Protein 5C4Q (pdb70)

Foldseek 3Di:
DPPVPDDPDQADLQLLLQLLVVVCVLQPPNPQADWDDCVVVPCLCVFDVDEAGSVVLNVCSVVVVDPGSQVSVVRLLSNLVSQCRPDDPPDPSNVSSVVCVVCSVVSSVVSVHDHDPD/DVVVDDPAQADLQLLLQLLVVVCVLQVVNPQADWDDCVVVPCLCVFAPDEAGSVNLNVCSVVVVDPGSVVSVVRLVSNLVSQCRVDDPPDPSNVSSVVCVVCSCVSSVVSVHDD

InterPro domains:
  IPR001487 Bromodomain [PF00439] (16-98)
  IPR001487 Bromodomain [PR00503] (41-57)
  IPR001487 Bromodomain [PR00503] (57-75)
  IPR001487 Bromodomain [PR00503] (75-94)
  IPR001487 Bromodomain [PS50014] (24-94)
  IPR001487 Bromodomain [SM00297] (5-113)
  IPR036427 Bromodomain-like superfamily [G3DSA:1.20.920.10] (1-125)
  IPR036427 Bromodomain-like superfamily [SSF47370] (8-110)
  IPR051831 Bromodomain-containing [PTHR22881] (20-222)

Secondary structure (DSSP, 8-state):
--GGGS-S-S--HHHHHHHHHHHHHH-TT--SSSPPPTTTSTTHHHH-SS---HHHHHHHHHTT--SSHHHHHHHHHHHHHHHHHHSPTTSHHHHHHHHHHHHHHHHHHHTT------/-GGGS-S-S--HHHHHHHHHHHHHH-TT--SSSPPPTTTSTTHHHH-SS---HHHHHHHHHTT--SSHHHHHHHHHHHHHHHHHHSPTTSHHHHHHHHHHHHHHHHHHHTT---

Solvent-accessible surface area: 12614 Å² total; per-residue (Å²): 108,56,3,59,163,33,80,164,90,38,46,63,71,142,60,0,47,40,0,0,51,72,0,56,81,14,6,108,57,58,37,9,22,138,78,36,52,56,130,137,48,107,36,20,93,133,73,8,117,73,60,31,7,0,28,29,0,82,69,1,0,104,48,39,25,7,80,17,8,28,35,0,25,86,13,0,61,48,3,1,56,17,6,55,103,59,25,73,113,58,32,99,106,29,73,13,0,55,59,0,56,86,110,20,96,70,20,2,125,125,10,56,9,99,36,90,112,169,138,9,47,112,34,85,153,74,35,43,64,66,104,69,0,44,36,0,0,148,74,0,47,79,13,6,109,65,53,37,11,26,140,79,36,51,51,131,141,49,107,36,18,92,135,74,7,143,74,56,30,6,0,28,36,0,78,56,2,0,108,55,37,26,5,81,14,11,56,21,0,29,67,5,0,68,51,3,4,57,15,5,54,98,53,21,138,107,65,33,106,101,17,74,15,0,95,65,1,59,107,103,21,98,78,19,2,135,131,10,51,8,101,62

Structure (mmCIF, N/CA/C/O backbone):
data_5C4Q
#
_entry.id   5C4Q
#
_cell.length_a   88.916
_cell.length_b   34.385
_cell.length_c   86.463
_cell.angle_alpha   90.000
_cell.angle_beta   117.580
_cell.angle_gamma   90.000
#
_symmetry.space_group_name_H-M   'C 1 2 1'
#
loop_
_entity.id
_entity.type
_entity.pdbx_description
1 polymer Bromodomain
2 non-polymer Bromosporine
3 non-polymer 'UNKNOWN ATOM OR ION'
4 water water
#
loop_
_atom_site.group_PDB
_atom_site.id
_atom_site.type_symbol
_atom_site.label_atom_id
_atom_site.label_alt_id
_atom_site.label_comp_id
_atom_site.label_asym_id
_atom_site.label_entity_id
_atom_site.label_seq_id
_atom_site.pdbx_PDB_ins_code
_atom_site.Cartn_x
_atom_site.Cartn_y
_atom_site.Cartn_z
_atom_site.occupancy
_atom_site.B_iso_or_equiv
_atom_site.auth_seq_id
_atom_site.auth_comp_id
_atom_site.auth_asym_id
_atom_site.auth_atom_id
_atom_site.pdbx_PDB_model_num
ATOM 1 N N . MET A 1 1 ? -27.879 18.656 18.010 1.00 35.58 1 MET A N 1
ATOM 2 C CA . MET A 1 1 ? -26.494 18.973 18.374 1.00 33.69 1 MET A CA 1
ATOM 3 C C . MET A 1 1 ? -26.000 20.232 17.673 1.00 33.28 1 MET A C 1
ATOM 4 O O . MET A 1 1 ? -25.264 21.022 18.268 1.00 41.32 1 MET A O 1
ATOM 9 N N . ASP A 1 2 ? -26.411 20.409 16.415 1.00 37.84 2 ASP A N 1
ATOM 10 C CA . ASP A 1 2 ? -25.953 21.511 15.560 1.00 24.69 2 ASP A CA 1
ATOM 11 C C . ASP A 1 2 ? -24.430 21.652 15.571 1.00 32.54 2 ASP A C 1
ATOM 12 O O . ASP A 1 2 ? -23.881 22.731 15.837 1.00 26.42 2 ASP A O 1
ATOM 14 N N . VAL A 1 3 ? -23.749 20.549 15.281 1.00 29.30 3 VAL A N 1
ATOM 15 C CA . VAL A 1 3 ? -22.294 20.512 15.313 1.00 21.06 3 VAL A CA 1
ATOM 16 C C . VAL A 1 3 ? -21.705 21.461 14.262 1.00 20.36 3 VAL A C 1
ATOM 17 O O . VAL A 1 3 ? -20.608 21.988 14.423 1.00 24.02 3 VAL A O 1
ATOM 21 N N . SER A 1 4 ? -22.449 21.686 13.188 1.00 17.66 4 SER A N 1
ATOM 22 C CA . SER A 1 4 ? -22.005 22.590 12.132 1.00 19.17 4 SER A CA 1
ATOM 23 C C . SER A 1 4 ? -21.857 24.010 12.647 1.00 21.51 4 SER A C 1
ATOM 24 O O . SER A 1 4 ? -21.097 24.785 12.095 1.00 21.43 4 SER A O 1
ATOM 27 N N . LYS A 1 5 ? -22.598 24.343 13.698 1.00 20.75 5 LYS A N 1
ATOM 28 C CA . LYS A 1 5 ? -22.592 25.694 14.235 1.00 26.76 5 LYS A CA 1
ATOM 29 C C . LYS A 1 5 ? -21.411 25.965 15.176 1.00 24.64 5 LYS A C 1
ATOM 30 O O . LYS A 1 5 ? -21.266 27.076 15.680 1.00 26.39 5 LYS A O 1
ATOM 35 N N . ARG A 1 6 ? -20.565 24.960 15.390 1.00 22.03 6 ARG A N 1
ATOM 36 C CA . ARG A 1 6 ? -19.358 25.116 16.221 1.00 22.96 6 ARG A CA 1
ATOM 37 C C . ARG A 1 6 ? -18.256 25.765 15.409 1.00 21.29 6 ARG A C 1
ATOM 38 O O . ARG A 1 6 ? -18.279 25.699 14.181 1.00 25.91 6 ARG A O 1
ATOM 46 N N . PRO A 1 7 ? -17.278 26.397 16.083 1.00 23.71 7 PRO A N 1
ATOM 47 C CA . PRO A 1 7 ? -16.117 26.878 15.325 1.00 22.06 7 PRO A CA 1
ATOM 48 C C . PRO A 1 7 ? -15.227 25.724 14.852 1.00 26.07 7 PRO A C 1
ATOM 49 O O . PRO A 1 7 ? -15.337 24.610 15.363 1.00 18.67 7 PRO A O 1
ATOM 53 N N . ARG A 1 8 ? -14.340 25.998 13.903 1.00 24.12 8 ARG A N 1
ATOM 54 C CA . ARG A 1 8 ? -13.450 24.972 13.391 1.00 23.62 8 ARG A CA 1
ATOM 55 C C . ARG A 1 8 ? -12.527 24.433 14.476 1.00 26.45 8 ARG A C 1
ATOM 56 O O . ARG A 1 8 ? -12.126 23.272 14.426 1.00 33.14 8 ARG A O 1
ATOM 64 N N . GLU A 1 9 ? -12.193 25.271 15.455 1.00 24.35 9 GLU A N 1
ATOM 65 C CA . GLU A 1 9 ? -11.370 24.808 16.586 1.00 22.43 9 GLU A CA 1
ATOM 66 C C . GLU A 1 9 ? -11.972 25.235 17.924 1.00 25.49 9 GLU A C 1
ATOM 67 O O . GLU A 1 9 ? -12.011 26.423 18.254 1.00 27.14 9 GLU A O 1
ATOM 71 N N . GLU A 1 10 ? -12.447 24.262 18.690 1.00 18.25 10 GLU A N 1
ATOM 72 C CA . GLU A 1 10 ? -13.003 24.525 20.009 1.00 20.45 10 GLU A CA 1
ATOM 73 C C . GLU A 1 10 ? -11.971 24.343 21.122 1.00 22.79 10 GLU A C 1
ATOM 74 O O . GLU A 1 10 ? -12.217 24.708 22.275 1.00 22.34 10 GLU A O 1
ATOM 80 N N . PHE A 1 11 ? -10.837 23.747 20.772 1.00 19.41 11 PHE A N 1
ATOM 81 C CA . PHE A 1 11 ? -9.803 23.449 21.743 1.00 18.02 11 PHE A CA 1
ATOM 82 C C . PHE A 1 11 ? -8.457 23.923 21.246 1.00 22.47 11 PHE A C 1
ATOM 83 O O . PHE A 1 11 ? -7.960 23.438 20.233 1.00 20.89 11 PHE A O 1
ATOM 91 N N . HIS A 1 12 ? -7.858 24.870 21.964 1.00 19.80 12 HIS A N 1
ATOM 92 C CA . HIS A 1 12 ? -6.573 25.412 21.562 1.00 19.62 12 HIS A CA 1
ATOM 93 C C . HIS A 1 12 ? -5.514 24.972 22.534 1.00 21.62 12 HIS A C 1
ATOM 94 O O . HIS A 1 12 ? -5.340 25.593 23.569 1.00 14.47 12 HIS A O 1
ATOM 101 N N . LYS A 1 13 ? -4.819 23.894 22.185 1.00 21.31 13 LYS A N 1
ATOM 102 C CA . LYS A 1 13 ? -3.872 23.238 23.085 1.00 19.95 13 LYS A CA 1
ATOM 103 C C . LYS A 1 13 ? -2.809 24.194 23.624 1.00 23.10 13 LYS A C 1
ATOM 104 O O . LYS A 1 13 ? -2.590 24.273 24.827 1.00 18.47 13 LYS A O 1
ATOM 109 N N . GLU A 1 14 ? -2.153 24.921 22.729 1.00 21.15 14 GLU A N 1
ATOM 110 C CA . GLU A 1 14 ? -1.035 25.775 23.121 1.00 24.18 14 GLU A CA 1
ATOM 111 C C . GLU A 1 14 ? -1.475 26.883 24.062 1.00 17.83 14 GLU A C 1
ATOM 112 O O . GLU A 1 14 ? -0.811 27.155 25.058 1.00 25.14 14 GLU A O 1
ATOM 118 N N . GLN A 1 15 ? -2.593 27.523 23.749 1.00 19.81 15 GLN A N 1
ATOM 119 C CA . GLN A 1 15 ? -3.104 28.584 24.612 1.00 22.27 15 GLN A CA 1
ATOM 120 C C . GLN A 1 15 ? -3.528 28.055 25.981 1.00 18.07 15 GLN A C 1
ATOM 121 O O . GLN A 1 15 ? -3.284 28.715 26.995 1.00 19.05 15 GLN A O 1
ATOM 127 N N . CYS A 1 16 ? -4.160 26.876 26.012 1.00 14.91 16 CYS A N 1
ATOM 128 C CA . CYS A 1 16 ? -4.556 26.263 27.285 1.00 12.06 16 CYS A CA 1
ATOM 129 C C . CYS A 1 16 ? -3.337 25.941 28.144 1.00 19.12 16 CYS A C 1
ATOM 130 O O . CYS A 1 16 ? -3.366 26.120 29.364 1.00 19.33 16 CYS A O 1
ATOM 133 N N . LEU A 1 17 ? -2.257 25.482 27.515 1.00 17.09 17 LEU A N 1
ATOM 134 C CA . LEU A 1 17 ? -1.045 25.184 28.273 1.00 19.71 17 LEU A CA 1
ATOM 135 C C . LEU A 1 17 ? -0.428 26.487 28.766 1.00 19.03 17 LEU A C 1
ATOM 136 O O . LEU A 1 17 ? 0.071 26.552 29.892 1.00 21.10 17 LEU A O 1
ATOM 141 N N . SER A 1 18 ? -0.454 27.522 27.930 1.00 16.99 18 SER A N 1
ATOM 142 C CA . SER A 1 18 ? 0.072 28.839 28.336 1.00 17.14 18 SER A CA 1
ATOM 143 C C . SER A 1 18 ? -0.704 29.404 29.540 1.00 21.09 18 SER A C 1
ATOM 144 O O . SER A 1 18 ? -0.112 29.898 30.508 1.00 18.98 18 SER A O 1
ATOM 147 N N . PHE A 1 19 ? -2.029 29.320 29.459 1.00 20.45 19 PHE A N 1
ATOM 148 C CA . PHE A 1 19 ? -2.947 29.636 30.553 1.00 16.08 19 PHE A CA 1
ATOM 149 C C . PHE A 1 19 ? 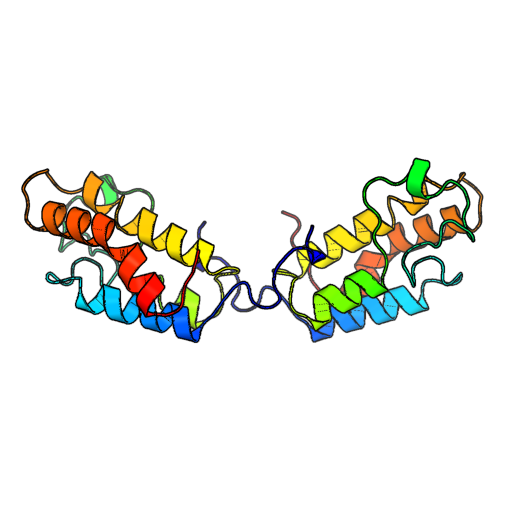-2.571 28.926 31.863 1.00 23.47 19 PHE A C 1
ATOM 150 O O . PHE A 1 19 ? -2.503 29.555 32.932 1.00 18.29 19 PHE A O 1
ATOM 158 N N . VAL A 1 20 ? -2.296 27.626 31.776 1.00 21.03 20 VAL A N 1
ATOM 159 C CA . VAL A 1 20 ? -1.934 26.839 32.960 1.00 18.82 20 VAL A CA 1
ATOM 160 C C . VAL A 1 20 ? -0.557 27.246 33.493 1.00 18.17 20 VAL A C 1
ATOM 161 O O . VAL A 1 20 ? -0.350 27.316 34.701 1.00 16.38 20 VAL A O 1
ATOM 165 N N . LYS A 1 21 ? 0.385 27.512 32.595 1.00 15.54 21 LYS A N 1
ATOM 166 C CA . LYS A 1 21 ? 1.696 27.997 33.015 1.00 19.32 21 LYS A CA 1
ATOM 167 C C . LYS A 1 21 ? 1.590 29.321 33.803 1.00 22.18 21 LYS A C 1
ATOM 168 O O . LYS A 1 21 ? 2.367 29.572 34.721 1.00 17.86 21 LYS A O 1
ATOM 170 N N . LYS A 1 22 ? 0.635 30.174 33.441 1.00 17.61 22 LYS A N 1
ATOM 171 C CA . LYS A 1 22 ? 0.452 31.429 34.172 1.00 18.71 22 LYS A CA 1
ATOM 172 C C . LYS A 1 22 ? -0.166 3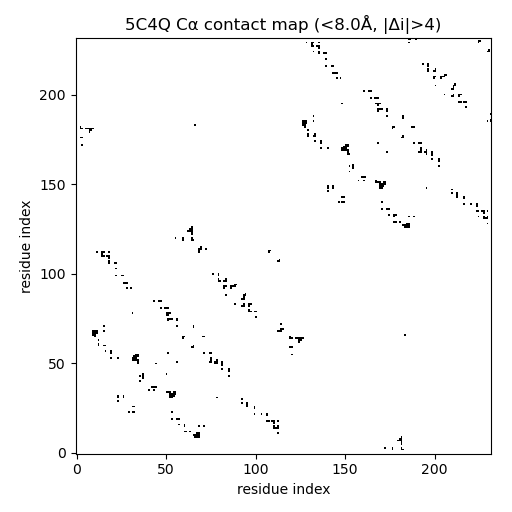1.163 35.541 1.00 18.17 22 LYS A C 1
ATOM 173 O O . LYS A 1 22 ? 0.255 31.739 36.541 1.00 17.95 22 LYS A O 1
ATOM 179 N N . LEU A 1 23 ? -1.154 30.272 35.581 1.00 14.50 23 LEU A N 1
ATOM 180 C CA . LEU A 1 23 ? -1.752 29.855 36.847 1.00 18.33 23 LEU A CA 1
ATOM 181 C C . LEU A 1 23 ? -0.703 29.234 37.753 1.00 15.94 23 LEU A C 1
ATOM 182 O O . LEU A 1 23 ? -0.668 29.503 38.945 1.00 19.44 23 LEU A O 1
ATOM 187 N N . TRP A 1 24 ? 0.148 28.402 37.164 1.00 18.78 24 TRP A N 1
ATOM 188 C CA . TRP A 1 24 ? 1.210 27.706 37.897 1.00 19.13 24 TRP A CA 1
ATOM 189 C C . TRP A 1 24 ? 2.113 28.706 38.629 1.00 16.03 24 TRP A C 1
ATOM 190 O O . TRP A 1 24 ? 2.451 28.526 39.797 1.00 19.48 24 TRP A O 1
ATOM 201 N N . ALA A 1 25 ? 2.482 29.773 37.926 1.00 20.89 25 ALA A N 1
ATOM 202 C CA . ALA A 1 25 ? 3.366 30.810 38.447 1.00 19.53 25 ALA A CA 1
ATOM 203 C C . ALA A 1 25 ? 2.670 31.734 39.457 1.00 21.01 25 ALA A C 1
ATOM 204 O O . ALA A 1 25 ? 3.274 32.174 40.435 1.00 19.94 25 ALA A O 1
ATOM 206 N N . ALA A 1 26 ? 1.400 32.020 39.204 1.00 16.49 26 ALA A N 1
ATOM 207 C CA . ALA A 1 26 ? 0.570 32.838 40.084 1.00 20.53 26 ALA A CA 1
ATOM 208 C C . ALA A 1 26 ? 0.285 32.142 41.400 1.00 19.01 26 ALA A C 1
ATOM 209 O O . ALA A 1 26 ? -0.094 32.771 42.395 1.00 17.82 26 ALA A O 1
ATOM 211 N N . ASP A 1 27 ? 0.444 30.826 41.393 1.00 15.78 27 ASP A N 1
ATOM 212 C CA . ASP A 1 27 ? 0.247 30.016 42.582 1.00 19.68 27 ASP A CA 1
ATOM 213 C C . ASP A 1 27 ? 1.443 30.202 43.500 1.00 19.68 27 ASP A C 1
ATOM 214 O O . ASP A 1 27 ? 2.396 29.426 43.447 1.00 17.93 27 ASP A O 1
ATOM 219 N N . THR A 1 28 ? 1.388 31.232 44.345 1.00 18.08 28 THR A N 1
ATOM 220 C CA . THR A 1 28 ? 2.539 31.612 45.170 1.00 16.15 28 THR A CA 1
ATOM 221 C C . THR A 1 28 ? 2.896 30.605 46.259 1.00 20.03 28 THR A C 1
ATOM 222 O O . THR A 1 28 ? 3.987 30.657 46.813 1.00 20.84 28 THR A O 1
ATOM 226 N N . LEU A 1 29 ? 1.978 29.700 46.575 1.00 17.16 29 LEU A N 1
ATOM 227 C CA . LEU A 1 29 ? 2.224 28.718 47.620 1.00 18.19 29 LEU A CA 1
ATOM 228 C C . LEU A 1 29 ? 2.514 27.333 47.057 1.00 27.27 29 LEU A C 1
ATOM 229 O O . LEU A 1 29 ? 2.742 26.397 47.825 1.00 19.23 29 LEU A O 1
ATOM 234 N N . ALA A 1 30 ? 2.478 27.206 45.729 1.00 17.40 30 ALA A N 1
ATOM 235 C CA . ALA A 1 30 ? 2.566 25.906 45.056 1.00 19.18 30 ALA A CA 1
ATOM 236 C C . ALA A 1 30 ? 1.480 24.962 45.555 1.00 22.00 30 ALA A C 1
ATOM 237 O O . ALA A 1 30 ? 1.678 23.740 45.611 1.00 25.00 30 ALA A O 1
ATOM 239 N N . MET A 1 31 ? 0.328 25.510 45.924 1.00 15.98 31 MET A N 1
ATOM 240 C CA . MET A 1 31 ? -0.674 24.664 46.549 1.00 15.98 31 MET A CA 1
ATOM 241 C C . MET A 1 31 ? -1.472 23.877 45.513 1.00 20.37 31 MET A C 1
ATOM 242 O O . MET A 1 31 ? -2.003 22.813 45.810 1.00 23.26 31 MET A O 1
ATOM 247 N N . PHE A 1 32 ? -1.543 24.398 44.295 1.00 23.32 32 PHE A N 1
ATOM 248 C CA . PHE A 1 32 ? -2.394 23.813 43.269 1.00 21.10 32 PHE A CA 1
ATOM 249 C C . PHE A 1 32 ? -1.618 22.942 42.279 1.00 16.38 32 PHE A C 1
ATOM 250 O O . PHE A 1 32 ? -2.192 22.423 41.325 1.00 23.46 32 PHE A O 1
ATOM 258 N N . HIS A 1 33 ? -0.320 22.789 42.503 1.00 15.86 33 HIS A N 1
ATOM 259 C CA . HIS A 1 33 ? 0.552 22.161 41.516 1.00 18.16 33 HIS A CA 1
ATOM 260 C C . HIS A 1 33 ? 0.326 20.645 41.308 1.00 19.36 33 HIS A C 1
ATOM 261 O O . HIS A 1 33 ? 0.415 20.169 40.178 1.00 20.98 33 HIS A O 1
ATOM 268 N N . TYR A 1 34 ? 0.044 19.902 42.378 1.00 17.38 34 TYR A N 1
ATOM 269 C CA . TYR A 1 34 ? -0.109 18.436 42.311 1.00 17.76 34 TYR A CA 1
ATOM 270 C C . TYR A 1 34 ? -1.342 17.986 43.073 1.00 15.59 34 TYR A C 1
ATOM 271 O O . TYR A 1 34 ? -1.817 18.715 43.935 1.00 20.68 34 TYR A O 1
ATOM 280 N N . PRO A 1 35 ? -1.858 16.776 42.772 1.00 22.50 35 PRO A N 1
ATOM 281 C CA . PRO A 1 35 ? -2.913 16.223 43.634 1.00 24.23 35 PRO A CA 1
ATOM 282 C C . PRO A 1 35 ? -2.459 16.245 45.090 1.00 23.04 35 PRO A C 1
ATOM 283 O O . PRO A 1 35 ? -1.282 16.057 45.372 1.00 19.44 35 PRO A O 1
ATOM 287 N N . VAL A 1 36 ? -3.379 16.531 45.997 1.00 28.18 36 VAL A N 1
ATOM 288 C CA . VAL A 1 36 ? -3.037 16.640 47.404 1.00 26.94 36 VAL A CA 1
ATOM 289 C C . VAL A 1 36 ? -2.633 15.286 47.975 1.00 19.60 36 VAL A C 1
ATOM 290 O O . VAL A 1 36 ? -3.311 14.295 47.739 1.00 20.94 36 VAL A O 1
ATOM 294 N N . SER A 1 37 ? -1.512 15.247 48.699 1.00 24.27 37 SER A N 1
ATOM 295 C CA . SER A 1 37 ? -1.161 14.059 49.473 1.00 30.88 37 SER A CA 1
ATOM 296 C C . SER A 1 37 ? -1.805 14.140 50.850 1.00 28.02 37 SER A C 1
ATOM 297 O O . SER A 1 37 ? -1.553 15.078 51.622 1.00 24.70 37 SER A O 1
ATOM 300 N N . ALA A 1 38 ? -2.627 13.142 51.151 1.00 29.01 38 ALA A N 1
ATOM 301 C CA . ALA A 1 38 ? -3.331 13.042 52.429 1.00 30.44 38 ALA A CA 1
ATOM 302 C C . ALA A 1 38 ? -2.397 13.196 53.617 1.00 31.97 38 ALA A C 1
ATOM 303 O O . ALA A 1 38 ? -2.763 13.786 54.632 1.00 33.16 38 ALA A O 1
ATOM 305 N N . THR A 1 39 ? -1.182 12.675 53.487 1.00 26.01 39 THR A N 1
ATOM 306 C CA . THR A 1 39 ? -0.220 12.752 54.576 1.00 25.94 39 THR A CA 1
ATOM 307 C C . THR A 1 39 ? 0.294 14.175 54.808 1.00 33.88 39 THR A C 1
ATOM 308 O O . THR A 1 39 ? 0.810 14.484 55.886 1.00 35.50 39 THR A O 1
ATOM 312 N N . GLU A 1 40 ? 0.164 15.042 53.807 1.00 29.45 40 GLU A N 1
ATOM 313 C CA . GLU A 1 40 ? 0.625 16.431 53.940 1.00 30.16 40 GLU A CA 1
ATOM 314 C C . GLU A 1 40 ? -0.537 17.358 54.294 1.00 29.99 40 GLU A C 1
ATOM 315 O O . GLU A 1 40 ? -0.345 18.417 54.892 1.00 32.11 40 GLU A O 1
ATOM 321 N N . VAL A 1 41 ? -1.743 16.956 53.905 1.00 25.87 41 VAL A N 1
ATOM 322 C CA . VAL A 1 41 ? -2.947 17.700 54.237 1.00 32.54 41 VAL A CA 1
ATOM 323 C C . VAL A 1 41 ? -3.954 16.708 54.798 1.00 37.98 41 VAL A C 1
ATOM 324 O O . VAL A 1 41 ? -4.820 16.202 54.079 1.00 27.11 41 VAL A O 1
ATOM 328 N N . PRO A 1 42 ? -3.820 16.394 56.091 1.00 38.47 42 PRO A N 1
ATOM 329 C CA . PRO A 1 42 ? -4.684 15.371 56.679 1.00 34.42 42 PRO A CA 1
ATOM 330 C C . PRO A 1 42 ? -6.159 15.748 56.607 1.00 32.59 42 PRO A C 1
ATOM 331 O O . PRO A 1 42 ? -6.546 16.902 56.829 1.00 34.60 42 PRO A O 1
ATOM 335 N N . GLY A 1 43 ? -6.969 14.758 56.261 1.00 28.87 43 GLY A N 1
ATOM 336 C CA . GLY A 1 43 ? -8.402 14.933 56.171 1.00 40.14 43 GLY A CA 1
ATOM 337 C C . GLY A 1 43 ? -8.868 15.516 54.851 1.00 35.55 43 GLY A C 1
ATOM 338 O O . GLY A 1 43 ? -10.069 15.627 54.626 1.00 30.89 43 GLY A O 1
ATOM 339 N N . TYR A 1 44 ? -7.929 15.872 53.975 1.00 29.71 44 TYR A N 1
ATOM 340 C CA . TYR A 1 44 ? -8.275 16.598 52.755 1.00 28.94 44 TYR A CA 1
ATOM 341 C C . TYR A 1 44 ? -9.400 15.910 51.974 1.00 31.57 44 TYR A C 1
ATOM 342 O O . TYR A 1 44 ? -10.394 16.547 51.611 1.00 30.71 44 TYR A O 1
ATOM 351 N N . TYR A 1 45 ? -9.265 14.608 51.741 1.00 31.46 45 TYR A N 1
ATOM 352 C CA . TYR A 1 45 ? -10.252 13.900 50.927 1.00 38.12 45 TYR A CA 1
ATOM 353 C C . TYR A 1 45 ? -11.494 13.500 51.732 1.00 35.46 45 TYR A C 1
ATOM 354 O O . TYR A 1 45 ? -12.419 12.903 51.184 1.00 36.56 45 TYR A O 1
ATOM 363 N N . ASP A 1 46 ? -11.508 13.838 53.022 1.00 36.90 46 ASP A N 1
ATOM 364 C CA . ASP A 1 46 ? -12.719 13.736 53.839 1.00 42.69 46 ASP A CA 1
ATOM 365 C C . ASP A 1 46 ? -13.668 14.899 53.559 1.00 40.54 46 ASP A C 1
ATOM 366 O O . ASP A 1 46 ? -14.855 14.830 53.876 1.00 42.10 46 ASP A O 1
ATOM 371 N N . VAL A 1 47 ? -13.130 15.982 53.002 1.00 34.22 47 VAL A N 1
ATOM 372 C CA . VAL A 1 47 ? -13.948 17.111 52.571 1.00 36.36 47 VAL A CA 1
ATOM 373 C C . VAL A 1 47 ? -14.170 17.080 51.062 1.00 29.18 47 VAL A C 1
ATOM 374 O O . VAL A 1 47 ? -15.303 17.066 50.591 1.00 26.31 47 VAL A O 1
ATOM 378 N N . VAL A 1 48 ? -13.074 17.046 50.314 1.00 34.54 48 VAL A N 1
ATOM 379 C CA . VAL A 1 48 ? -13.113 17.179 48.856 1.00 36.10 48 VAL A CA 1
ATOM 380 C C . VAL A 1 48 ? -13.499 15.885 48.132 1.00 29.99 48 VAL A C 1
ATOM 381 O O . VAL A 1 48 ? -12.764 14.893 48.194 1.00 30.56 48 VAL A O 1
ATOM 385 N N . ASP A 1 49 ? -14.654 15.909 47.455 1.00 36.38 49 ASP A N 1
ATOM 386 C CA . ASP A 1 49 ? -15.205 14.753 46.725 1.00 34.21 49 ASP A CA 1
ATOM 387 C C . ASP A 1 49 ? -14.625 14.612 45.314 1.00 44.73 49 ASP A C 1
ATOM 388 O O . ASP A 1 49 ? -14.506 13.510 44.777 1.00 34.18 49 ASP A O 1
ATOM 391 N N . THR A 1 50 ? -14.291 15.752 44.720 1.00 30.73 50 THR A N 1
ATOM 392 C CA . THR A 1 50 ? -13.875 15.850 43.331 1.00 27.14 50 THR A CA 1
ATOM 393 C C . THR A 1 50 ? -12.576 16.649 43.217 1.00 29.76 50 THR A C 1
ATOM 394 O O . THR A 1 50 ? -12.597 17.827 42.887 1.00 26.28 50 THR A O 1
ATOM 398 N N . PRO A 1 51 ? -11.437 16.017 43.508 1.00 29.25 51 PRO A N 1
ATOM 399 C CA . PRO A 1 51 ? -10.199 16.810 43.514 1.00 29.37 51 PRO A CA 1
ATOM 400 C C . PRO A 1 51 ? -9.771 17.220 42.100 1.00 35.74 51 PRO A C 1
ATOM 401 O O . PRO A 1 51 ? -10.138 16.589 41.113 1.00 23.03 51 PRO A O 1
ATOM 405 N N . MET A 1 52 ? -9.033 18.319 42.012 1.00 29.03 52 MET A N 1
ATOM 406 C CA . MET A 1 52 ? -8.524 18.799 40.739 1.00 21.19 52 MET A CA 1
ATOM 407 C C . MET A 1 52 ? -7.271 19.599 41.046 1.00 19.65 52 MET A C 1
ATOM 408 O O . MET A 1 52 ? -7.193 20.260 42.077 1.00 19.54 52 MET A O 1
ATOM 413 N N . ASP A 1 53 ? -6.280 19.510 40.170 1.00 16.17 53 ASP A N 1
ATOM 414 C CA . ASP A 1 53 ? -5.035 20.244 40.357 1.00 22.75 53 ASP A CA 1
ATOM 415 C C . ASP A 1 53 ? -4.459 20.600 38.995 1.00 21.63 53 ASP A C 1
ATOM 416 O O . ASP A 1 53 ? -4.918 20.091 37.974 1.00 15.42 53 ASP A O 1
ATOM 421 N N . LEU A 1 54 ? -3.430 21.440 38.976 1.00 15.68 54 LEU A N 1
ATOM 422 C CA . LEU A 1 54 ? -2.926 21.959 37.712 1.00 17.03 54 LEU A CA 1
ATOM 423 C C . LEU A 1 54 ? -2.196 20.896 36.897 1.00 18.14 54 LEU A C 1
ATOM 424 O O . LEU A 1 54 ? -2.206 20.941 35.665 1.00 13.31 54 LEU A O 1
ATOM 429 N N . SER A 1 55 ? -1.544 19.949 37.569 1.00 16.61 55 SER A N 1
ATOM 430 C CA . SER A 1 55 ? -0.842 18.910 36.825 1.00 14.09 55 SER A CA 1
ATOM 431 C C . SER A 1 55 ? -1.848 17.987 36.133 1.00 18.24 55 SER A C 1
ATOM 432 O O . SER A 1 55 ? -1.627 17.556 34.997 1.00 19.11 55 SER A O 1
ATOM 435 N N . THR A 1 56 ? -2.957 17.698 36.805 1.00 15.62 56 THR A N 1
ATOM 436 C CA . THR A 1 56 ? -3.989 16.880 36.198 1.00 19.84 56 THR A CA 1
ATOM 437 C C . THR A 1 56 ? -4.552 17.623 34.997 1.00 18.16 56 THR A C 1
ATOM 438 O O . THR A 1 56 ? -4.781 17.039 33.945 1.00 19.01 56 THR A O 1
ATOM 442 N N . ILE A 1 57 ? -4.745 18.925 35.144 1.00 15.14 57 ILE A N 1
ATOM 443 C CA . ILE A 1 57 ? -5.302 19.717 34.045 1.00 16.97 57 ILE A CA 1
ATOM 444 C C . ILE A 1 57 ? -4.305 19.713 32.884 1.00 21.61 57 ILE A C 1
ATOM 445 O O . ILE A 1 57 ? -4.663 19.497 31.734 1.00 16.51 57 ILE A O 1
ATOM 450 N N . ARG A 1 58 ? -3.038 19.915 33.216 1.00 18.58 58 ARG A N 1
ATOM 451 C CA . ARG A 1 58 ? -1.968 19.931 32.228 1.00 19.41 58 ARG A CA 1
ATOM 452 C C . ARG A 1 58 ? -1.895 18.592 31.475 1.00 23.63 58 ARG A C 1
ATOM 453 O O . ARG A 1 58 ? -1.776 18.560 30.250 1.00 20.77 58 ARG A O 1
ATOM 461 N N . LYS A 1 59 ? -2.022 17.499 32.214 1.00 19.95 59 LYS A N 1
ATOM 462 C CA . LYS A 1 59 ? -2.043 16.153 31.634 1.00 18.77 59 LYS A CA 1
ATOM 463 C C . LYS A 1 59 ? -3.244 15.940 30.709 1.00 19.38 59 LYS A C 1
ATOM 464 O O . LYS A 1 59 ? -3.110 15.377 29.618 1.00 19.62 59 LYS A O 1
ATOM 470 N N . ASN A 1 60 ? -4.417 16.384 31.149 1.00 17.45 60 ASN A N 1
ATOM 471 C CA . ASN A 1 60 ? -5.620 16.276 30.330 1.00 15.72 60 ASN A CA 1
ATOM 472 C C . ASN A 1 60 ? -5.497 17.099 29.050 1.00 20.38 60 ASN A C 1
ATOM 473 O O . ASN A 1 60 ? -6.068 16.740 28.020 1.00 24.84 60 ASN A O 1
ATOM 478 N N . ILE A 1 61 ? -4.762 18.204 29.116 1.00 20.22 61 ILE A N 1
ATOM 479 C CA . ILE A 1 61 ? -4.527 19.020 27.927 1.00 18.44 61 ILE A CA 1
ATOM 480 C C . ILE A 1 61 ? -3.567 18.325 26.978 1.00 22.45 61 ILE A C 1
ATOM 481 O O . ILE A 1 61 ? -3.857 18.158 25.794 1.00 21.58 61 ILE A O 1
ATOM 486 N N . GLU A 1 62 ? -2.416 17.934 27.510 1.00 14.64 62 GLU A N 1
ATOM 487 C CA . GLU A 1 62 ? -1.368 17.312 26.731 1.00 13.27 62 GLU A CA 1
ATOM 488 C C . GLU A 1 62 ? -1.852 16.045 26.025 1.00 18.73 62 GLU A C 1
ATOM 489 O O . GLU A 1 62 ? -1.468 15.773 24.889 1.00 22.05 62 GLU A O 1
ATOM 495 N N . GLN A 1 63 ? -2.702 15.274 26.694 1.00 19.33 63 GLN A N 1
ATOM 496 C CA . GLN A 1 63 ? -3.201 14.032 26.119 1.00 22.81 63 GLN A CA 1
ATOM 497 C C . GLN A 1 63 ? -4.441 14.255 25.244 1.00 24.41 63 GLN A C 1
ATOM 498 O O . GLN A 1 63 ? -4.977 13.309 24.665 1.00 23.23 63 GLN A O 1
ATOM 504 N N . GLY A 1 64 ? -4.884 15.501 25.144 1.00 18.25 64 GLY A N 1
ATOM 505 C CA . GLY A 1 64 ? -6.057 15.839 24.342 1.00 26.23 64 GLY A CA 1
ATOM 506 C C . GLY A 1 64 ? -7.395 15.288 24.834 1.00 30.17 64 GLY A C 1
ATOM 507 O O . GLY A 1 64 ? -8.290 15.000 24.034 1.00 18.30 64 GLY A O 1
ATOM 508 N N . LYS A 1 65 ? -7.559 15.139 26.144 1.00 18.03 65 LYS A N 1
ATOM 509 C CA . LYS A 1 65 ? -8.823 14.599 26.643 1.00 23.47 65 LYS A CA 1
ATOM 510 C C . LYS A 1 65 ? -9.897 15.693 26.787 1.00 23.34 65 LYS A C 1
ATOM 511 O O . LYS A 1 65 ? -11.083 15.388 26.796 1.00 20.16 65 LYS A O 1
ATOM 517 N N . TYR A 1 66 ? -9.488 16.957 26.901 1.00 18.32 66 TYR A N 1
ATOM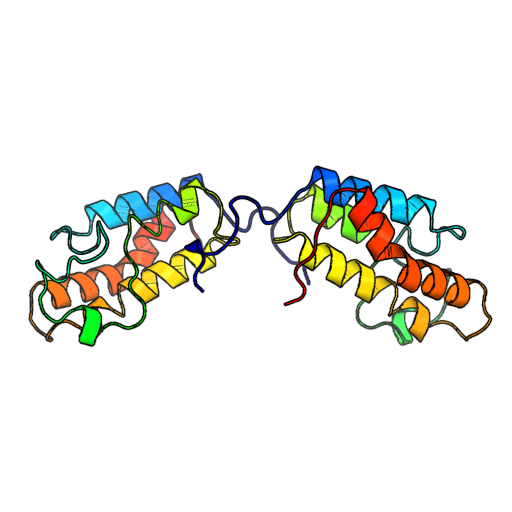 518 C CA . TYR A 1 66 ? -10.448 18.060 26.844 1.00 14.11 66 TYR A CA 1
ATOM 519 C C . TYR A 1 66 ? -11.062 18.195 25.450 1.00 20.76 66 TYR A C 1
ATOM 520 O O . TYR A 1 66 ? -10.367 18.060 24.444 1.00 20.64 66 TYR A O 1
ATOM 529 N N . ARG A 1 67 ? -12.367 18.463 25.395 1.00 18.18 67 ARG A N 1
ATOM 530 C CA . ARG A 1 67 ? -13.055 18.635 24.111 1.00 20.38 67 ARG A CA 1
ATOM 531 C C . ARG A 1 67 ? -13.076 20.105 23.689 1.00 25.14 67 ARG A C 1
ATOM 532 O O . ARG A 1 67 ? -13.055 20.414 22.497 1.00 19.36 67 ARG A O 1
ATOM 540 N N . THR A 1 68 ? -13.123 21.002 24.678 1.00 20.40 68 THR A N 1
ATOM 541 C CA . THR A 1 68 ? -13.222 22.442 24.436 1.00 15.82 68 THR A CA 1
ATOM 542 C C . THR A 1 68 ? -12.378 23.229 25.437 1.00 23.47 68 THR A C 1
ATOM 543 O O . THR A 1 68 ? -12.081 22.743 26.533 1.00 18.40 68 THR A O 1
ATOM 547 N N . ASP A 1 69 ? -12.022 24.454 25.065 1.00 19.32 69 ASP A N 1
ATOM 548 C CA . ASP A 1 69 ? -11.328 25.349 25.977 1.00 22.35 69 ASP A CA 1
ATOM 549 C C . ASP A 1 69 ? -12.149 25.548 27.256 1.00 20.20 69 ASP A C 1
ATOM 550 O O . ASP A 1 69 ? -11.605 25.657 28.354 1.00 19.95 69 ASP A O 1
ATOM 555 N N . THR A 1 70 ? -13.467 25.593 27.112 1.00 16.65 70 THR A N 1
ATOM 556 C CA . THR A 1 70 ? -14.314 25.908 28.259 1.00 21.92 70 THR A CA 1
ATOM 557 C C . THR A 1 70 ? -14.302 24.790 29.306 1.00 21.07 70 THR A C 1
ATOM 558 O O . THR A 1 70 ? -14.463 25.053 30.496 1.00 23.25 70 THR A O 1
ATOM 562 N N . GLU A 1 71 ? -14.071 23.549 28.881 1.00 19.51 71 GLU A N 1
ATOM 563 C CA . GLU A 1 71 ? -13.883 22.471 29.861 1.00 20.74 71 GLU A CA 1
ATOM 564 C C . GLU A 1 71 ? -12.672 22.727 30.728 1.00 17.22 71 GLU A C 1
ATOM 565 O O . GLU A 1 71 ? -12.644 22.324 31.889 1.00 18.49 71 GLU A O 1
ATOM 571 N N . VAL A 1 72 ? -11.663 23.376 30.162 1.00 15.90 72 VAL A N 1
ATOM 572 C CA . VAL A 1 72 ? -10.472 23.712 30.944 1.00 21.40 72 VAL A CA 1
ATOM 573 C C . VAL A 1 72 ? -10.837 24.761 32.011 1.00 19.89 72 VAL A C 1
ATOM 574 O O . VAL A 1 72 ? -10.491 24.601 33.185 1.00 16.95 72 VAL A O 1
ATOM 578 N N . GLU A 1 73 ? -11.566 25.808 31.618 1.00 19.16 73 GLU A N 1
ATOM 579 C CA . GLU A 1 73 ? -12.074 26.761 32.607 1.00 17.69 73 GLU A CA 1
ATOM 580 C C . GLU A 1 73 ? -12.845 26.062 33.731 1.00 19.85 73 GLU A C 1
ATOM 581 O O . GLU A 1 73 ? -12.674 26.389 34.910 1.00 17.96 73 GLU A O 1
ATOM 587 N N . ASN A 1 74 ? -13.688 25.094 33.368 1.00 20.12 74 ASN A N 1
ATOM 588 C CA . ASN A 1 74 ? -14.523 24.410 34.357 1.00 19.86 74 ASN A CA 1
ATOM 589 C C . ASN A 1 74 ? -13.674 23.694 35.399 1.00 20.65 74 ASN A C 1
ATOM 590 O O . ASN A 1 74 ? -13.999 23.724 36.587 1.00 24.34 74 ASN A O 1
ATOM 595 N N . ASP A 1 75 ? -12.588 23.051 34.974 1.00 22.05 75 ASP A N 1
ATOM 596 C CA . ASP A 1 75 ? -11.735 22.355 35.946 1.00 18.63 75 ASP A CA 1
ATOM 597 C C . ASP A 1 75 ? -10.898 23.321 36.781 1.00 14.56 75 ASP A C 1
ATOM 598 O O . ASP A 1 75 ? -10.564 23.020 37.921 1.00 14.93 75 ASP A O 1
ATOM 603 N N . VAL A 1 76 ? -10.535 24.466 36.222 1.00 19.40 76 VAL A N 1
ATOM 604 C CA . VAL A 1 76 ? -9.817 25.473 37.017 1.00 13.81 76 VAL A CA 1
ATOM 605 C C . VAL A 1 76 ? -10.743 25.988 38.130 1.00 20.20 76 VAL A C 1
ATOM 606 O O . VAL A 1 76 ? -10.357 26.103 39.300 1.00 20.25 76 VAL A O 1
ATOM 610 N N . VAL A 1 77 ? -11.988 26.265 37.759 1.00 22.75 77 VAL A N 1
ATOM 611 C CA . VAL A 1 77 ? -12.977 26.746 38.706 1.00 22.35 77 VAL A CA 1
ATOM 612 C C . VAL A 1 77 ? -13.258 25.701 39.796 1.00 23.58 77 VAL A C 1
ATOM 613 O O . VAL A 1 77 ? -13.352 26.039 40.974 1.00 22.71 77 VAL A O 1
ATOM 617 N N . LEU A 1 78 ? -13.367 24.434 39.407 1.00 19.61 78 LEU A N 1
ATOM 618 C CA . LEU A 1 78 ? -13.515 23.354 40.379 1.00 19.21 78 LEU A CA 1
ATOM 619 C C . LEU A 1 78 ? -12.344 23.349 41.363 1.00 23.82 78 LEU A C 1
ATOM 620 O O . LEU A 1 78 ? -12.525 23.299 42.584 1.00 24.17 78 LEU A O 1
ATOM 625 N N . MET A 1 79 ? -11.139 23.403 40.809 1.00 17.08 79 MET A N 1
ATOM 626 C CA . MET A 1 79 ? -9.925 23.404 41.604 1.00 14.90 79 MET A CA 1
ATOM 627 C C . MET A 1 79 ? -9.955 24.511 42.652 1.00 19.20 79 MET A C 1
ATOM 628 O O . MET A 1 79 ? -9.683 24.274 43.820 1.00 20.67 79 MET A O 1
ATOM 633 N N . LEU A 1 80 ? -10.293 25.721 42.232 1.00 13.29 80 LEU A N 1
ATOM 634 C CA . LEU A 1 80 ? -10.246 26.862 43.139 1.00 15.21 80 LEU A CA 1
ATOM 635 C C . LEU A 1 80 ? -11.359 26.737 44.187 1.00 24.80 80 LEU A C 1
ATOM 636 O O . LEU A 1 80 ? -11.177 27.094 45.354 1.00 20.91 80 LEU A O 1
ATOM 641 N N . SER A 1 81 ? -12.500 26.201 43.757 1.00 26.23 81 SER A N 1
ATOM 642 C CA A SER A 1 81 ? -13.653 26.011 44.631 0.50 28.55 81 SER A CA 1
ATOM 643 C CA B SER A 1 81 ? -13.652 26.013 44.636 0.50 28.56 81 SER A CA 1
ATOM 644 C C . SER A 1 81 ? -13.339 25.047 45.770 1.00 23.46 81 SER A C 1
ATOM 645 O O . SER A 1 81 ? -13.710 25.286 46.917 1.00 27.41 81 SER A O 1
ATOM 650 N N . ASN A 1 82 ? -12.661 23.951 45.441 1.00 20.48 82 ASN A N 1
ATOM 651 C CA . ASN A 1 82 ? -12.221 22.997 46.451 1.00 24.35 82 ASN A CA 1
ATOM 652 C C . ASN A 1 82 ? -11.389 23.667 47.539 1.00 25.53 82 ASN A C 1
ATOM 653 O O . ASN A 1 82 ? -11.545 23.361 48.719 1.00 25.57 82 ASN A O 1
ATOM 658 N N . ALA A 1 83 ? -10.508 24.582 47.133 1.00 18.05 83 ALA A N 1
ATOM 659 C CA . ALA A 1 83 ? -9.626 25.262 48.070 1.00 21.97 83 ALA A CA 1
ATOM 660 C C . ALA A 1 83 ? -10.419 26.210 48.949 1.00 29.29 83 ALA A C 1
ATOM 661 O O . ALA A 1 83 ? -10.142 26.346 50.139 1.00 25.45 83 ALA A O 1
ATOM 663 N N . LEU A 1 84 ? -11.406 26.872 48.356 1.00 22.62 84 LEU A N 1
ATOM 664 C CA . LEU A 1 84 ? -12.194 27.839 49.106 1.00 28.34 84 LEU A CA 1
ATOM 665 C C . LEU A 1 84 ? -13.054 27.111 50.125 1.00 28.33 84 LEU A C 1
ATOM 666 O O . LEU A 1 84 ? -13.379 27.653 51.167 1.00 28.40 84 LEU A O 1
ATOM 671 N N . ASP A 1 85 ? -13.418 25.874 49.805 1.00 27.25 85 ASP A N 1
ATOM 672 C CA . ASP A 1 85 ? -14.295 25.085 50.658 1.00 32.42 85 ASP A CA 1
ATOM 673 C C . ASP A 1 85 ? -13.504 24.457 51.790 1.00 24.41 85 ASP A C 1
ATOM 674 O O . ASP A 1 85 ? -13.874 24.576 52.958 1.00 33.99 85 ASP A O 1
ATOM 679 N N . PHE A 1 86 ? -12.406 23.795 51.439 1.00 25.13 86 PHE A N 1
ATOM 680 C CA . PHE A 1 86 ? -11.591 23.105 52.432 1.00 23.90 86 PHE A CA 1
ATOM 681 C C . PHE A 1 86 ? -10.998 24.068 53.446 1.00 29.51 86 PHE A C 1
ATOM 682 O O . PHE A 1 86 ? -10.972 23.780 54.640 1.00 23.24 86 PHE A O 1
ATOM 690 N N . ASN A 1 87 ? -10.533 25.218 52.975 1.00 19.34 87 ASN A N 1
ATOM 691 C CA . ASN A 1 87 ? -9.755 26.090 53.843 1.00 32.36 87 ASN A CA 1
ATOM 692 C C . ASN A 1 87 ? -10.590 27.104 54.605 1.00 29.35 87 ASN A C 1
ATOM 693 O O . ASN A 1 87 ? -11.689 27.451 54.202 1.00 31.43 87 ASN A O 1
ATOM 698 N N . GLU A 1 88 ? -10.058 27.561 55.728 1.00 33.45 88 GLU A N 1
ATOM 699 C CA . GLU A 1 88 ? -10.744 28.551 56.541 1.00 32.38 88 GLU A CA 1
ATOM 700 C C . GLU A 1 88 ? -10.414 29.944 56.033 1.00 34.27 88 GLU A C 1
ATOM 701 O O . GLU A 1 88 ? -9.266 30.225 55.674 1.00 32.90 88 GLU A O 1
ATOM 703 N N . LYS A 1 89 ? -11.425 30.806 55.996 1.00 27.69 89 LYS A N 1
ATOM 704 C CA . LYS A 1 89 ? -11.242 32.197 55.621 1.00 27.61 89 LYS A CA 1
ATOM 705 C C . LYS A 1 89 ? -10.076 32.799 56.406 1.00 36.83 89 LYS A C 1
ATOM 706 O O . LYS A 1 89 ? -9.859 32.460 57.570 1.00 31.03 89 LYS A O 1
ATOM 709 N N . GLY A 1 90 ? -9.310 33.661 55.751 1.00 29.96 90 GLY A N 1
ATOM 710 C CA . GLY A 1 90 ? -8.195 34.324 56.395 1.00 24.28 90 GLY A CA 1
ATOM 711 C C . GLY A 1 90 ? -6.915 33.514 56.373 1.00 29.63 90 GLY A C 1
ATOM 712 O O . GLY A 1 90 ? -5.860 34.022 56.732 1.00 27.91 90 GLY A O 1
ATOM 713 N N . SER A 1 91 ? -7.000 32.251 55.967 1.00 24.87 91 SER A N 1
ATOM 714 C CA . SER A 1 91 ? -5.800 31.422 55.870 1.00 35.27 91 SER A CA 1
ATOM 715 C C . SER A 1 91 ? -5.072 31.735 54.568 1.00 31.48 91 SER A C 1
ATOM 716 O O . SER A 1 91 ? -5.690 32.175 53.598 1.00 31.64 91 SER A O 1
ATOM 719 N N . GLN A 1 92 ? -3.760 31.521 54.548 1.00 28.56 92 GLN A N 1
ATOM 720 C CA . GLN A 1 92 ? -2.977 31.834 53.360 1.00 36.32 92 GLN A CA 1
ATOM 721 C C . GLN A 1 92 ? -3.494 31.019 52.175 1.00 29.09 92 GLN A C 1
ATOM 722 O O . GLN A 1 92 ? -3.546 31.513 51.044 1.00 23.47 92 GLN A O 1
ATOM 728 N N . TRP A 1 93 ? -3.916 29.787 52.456 1.00 22.99 93 TRP A N 1
ATOM 729 C CA . TRP A 1 93 ? -4.482 28.901 51.438 1.00 30.86 93 TRP A CA 1
ATOM 730 C C . TRP A 1 93 ? -5.768 29.480 50.818 1.00 28.00 93 TRP A C 1
ATOM 731 O O . TRP A 1 93 ? -5.905 29.561 49.597 1.00 18.78 93 TRP A O 1
ATOM 742 N N . HIS A 1 94 ? -6.694 29.896 51.675 1.00 27.24 94 HIS A N 1
ATOM 743 C CA . HIS A 1 94 ? -7.951 30.483 51.239 1.00 21.24 94 HIS A CA 1
ATOM 744 C C . HIS A 1 94 ? -7.740 31.811 50.504 1.00 26.24 94 HIS A C 1
ATOM 745 O O . HIS A 1 94 ? -8.392 32.078 49.481 1.00 21.27 94 HIS A O 1
ATOM 752 N N . ASP A 1 95 ? -6.849 32.649 51.033 1.00 23.69 95 ASP A N 1
ATOM 753 C CA . ASP A 1 95 ? -6.565 33.948 50.421 1.00 26.57 95 ASP A CA 1
ATOM 754 C C . ASP A 1 95 ? -6.123 33.777 48.973 1.00 27.16 95 ASP A C 1
ATOM 755 O O . ASP A 1 95 ? -6.618 34.465 48.081 1.00 25.33 95 ASP A O 1
ATOM 760 N N . LEU A 1 96 ? -5.185 32.863 48.750 1.00 22.39 96 LEU A N 1
ATOM 761 C CA . LEU A 1 96 ? -4.659 32.625 47.407 1.00 26.12 96 LEU A CA 1
ATOM 762 C C . LEU A 1 96 ? -5.747 32.168 46.447 1.00 17.78 96 LEU A C 1
ATOM 763 O O . LEU A 1 96 ? -5.855 32.667 45.336 1.00 21.67 96 LEU A O 1
ATOM 768 N N . ALA A 1 97 ? -6.546 31.209 46.888 1.00 23.82 97 ALA A N 1
ATOM 769 C CA . ALA A 1 97 ? -7.630 30.694 46.071 1.00 23.19 97 ALA A CA 1
ATOM 770 C C . ALA A 1 97 ? -8.554 31.852 45.676 1.00 22.90 97 ALA A C 1
ATOM 771 O O . ALA A 1 97 ? -9.007 31.948 44.537 1.00 23.90 97 ALA A O 1
ATOM 773 N N . LYS A 1 98 ? -8.787 32.764 46.612 1.00 23.84 98 LYS A N 1
ATOM 774 C CA . LYS A 1 98 ? -9.607 33.940 46.335 1.00 25.54 98 LYS A CA 1
ATOM 775 C C . LYS A 1 98 ? -8.979 34.822 45.258 1.00 26.87 98 LYS A C 1
ATOM 776 O O . LYS A 1 98 ? -9.655 35.238 44.322 1.00 23.27 98 LYS A O 1
ATOM 779 N N . GLN A 1 99 ? -7.693 35.130 45.412 1.00 20.04 99 GLN A N 1
ATOM 780 C CA . GLN A 1 99 ? -6.972 35.917 44.419 1.00 20.13 99 GLN A CA 1
ATOM 781 C C . GLN A 1 99 ? -7.045 35.273 43.041 1.00 21.20 99 GLN A C 1
ATOM 782 O O . GLN A 1 99 ? -7.270 35.940 42.033 1.00 20.57 99 GLN A O 1
ATOM 785 N N . LEU A 1 100 ? -6.832 33.967 42.990 1.00 19.15 100 LEU A N 1
ATOM 786 C CA . LEU A 1 100 ? -6.802 33.304 41.695 1.00 18.07 100 LEU A CA 1
ATOM 787 C C . LEU A 1 100 ? -8.211 33.259 41.083 1.00 20.05 100 LEU A C 1
ATOM 788 O O . LEU A 1 100 ? -8.363 33.387 39.874 1.00 22.10 100 LEU A O 1
ATOM 793 N N . LYS A 1 101 ? -9.236 33.109 41.912 1.00 17.14 101 LYS A N 1
ATOM 794 C CA . LYS A 1 101 ? -10.605 33.147 41.397 1.00 15.91 101 LYS A CA 1
ATOM 795 C C . LYS A 1 101 ? -10.916 34.538 40.790 1.00 18.90 101 LYS A C 1
ATOM 796 O O . LYS A 1 101 ? -11.586 34.648 39.756 1.00 22.94 101 LYS A O 1
ATOM 799 N N . LYS A 1 102 ? -10.391 35.597 41.399 1.00 19.62 102 LYS A N 1
ATOM 800 C CA . LYS A 1 102 ? -10.614 36.946 40.874 1.00 23.12 102 LYS A CA 1
ATOM 801 C C . LYS A 1 102 ? -9.828 37.186 39.591 1.00 28.54 102 LYS A C 1
ATOM 802 O O . LYS A 1 102 ? -10.248 37.948 38.729 1.00 26.36 102 LYS A O 1
ATOM 804 N N . ARG A 1 103 ? -8.703 36.498 39.446 1.00 25.32 103 ARG A N 1
ATOM 805 C CA . ARG A 1 103 ? -7.747 36.825 38.391 1.00 24.83 103 ARG A CA 1
ATOM 806 C C . ARG A 1 103 ? -7.706 35.915 37.166 1.00 21.84 103 ARG A C 1
ATOM 807 O O . ARG A 1 103 ? -7.199 36.325 36.125 1.00 21.30 103 ARG A O 1
ATOM 815 N N . TYR A 1 104 ? -8.202 34.686 37.271 1.00 21.13 104 TYR A N 1
ATOM 816 C CA . TYR A 1 104 ? -7.927 33.707 36.204 1.00 29.68 104 TYR A CA 1
ATOM 817 C C . TYR A 1 104 ? -8.471 34.117 34.834 1.00 20.50 104 TYR A C 1
ATOM 818 O O . TYR A 1 104 ? -7.889 33.766 33.803 1.00 17.69 104 TYR A O 1
ATOM 827 N N . LEU A 1 105 ? -9.588 34.837 34.812 1.00 22.97 105 LEU A N 1
ATOM 828 C CA . LEU A 1 105 ? -10.146 35.281 33.538 1.00 25.12 105 LEU A CA 1
ATOM 829 C C . LEU A 1 105 ? -9.153 36.166 32.810 1.00 23.53 105 LEU A C 1
ATOM 830 O O . LEU A 1 105 ? -8.984 36.044 31.598 1.00 22.07 105 LEU A O 1
ATOM 835 N N . THR A 1 106 ? -8.476 37.045 33.545 1.00 16.28 106 THR A N 1
ATOM 836 C CA . THR A 1 106 ? -7.436 37.855 32.927 1.00 14.52 106 THR A CA 1
ATOM 837 C C . THR A 1 106 ? -6.285 36.986 32.414 1.00 18.75 106 THR A C 1
ATOM 838 O O . THR A 1 106 ? -5.745 37.244 31.345 1.00 19.26 106 THR A O 1
ATOM 842 N N . LEU A 1 107 ? -5.912 35.952 33.165 1.00 18.62 107 LEU A N 1
ATOM 843 C CA . LEU A 1 107 ? -4.817 35.088 32.735 1.00 21.18 107 LEU A CA 1
ATOM 844 C C . LEU A 1 107 ? -5.198 34.385 31.453 1.00 22.17 107 LEU A C 1
ATOM 845 O O . LEU A 1 107 ? -4.380 34.235 30.547 1.00 21.03 107 LEU A O 1
ATOM 850 N N . ALA A 1 108 ? -6.459 33.968 31.382 1.00 18.60 108 ALA A N 1
ATOM 851 C CA . ALA A 1 108 ? -6.973 33.321 30.188 1.00 16.89 108 ALA A CA 1
ATOM 852 C C . ALA A 1 108 ? -6.927 34.279 29.007 1.00 16.87 108 ALA A C 1
ATOM 853 O O . ALA A 1 108 ? -6.455 33.919 27.931 1.00 19.88 108 ALA A O 1
ATOM 855 N N . GLN A 1 109 ? -7.384 35.509 29.217 1.00 23.08 109 GLN A N 1
ATOM 856 C CA . GLN A 1 109 ? -7.306 36.534 28.174 1.00 23.30 109 GLN A CA 1
ATOM 857 C C . GLN A 1 109 ? -5.892 36.721 27.662 1.00 22.04 109 GLN A C 1
ATOM 858 O O . GLN A 1 109 ? -5.649 36.722 26.462 1.00 23.26 109 GLN A O 1
ATOM 864 N N . GLU A 1 110 ? -4.961 36.890 28.595 1.00 20.37 110 GLU A N 1
ATOM 865 C CA . GLU A 1 110 ? -3.562 37.152 28.269 1.00 23.17 110 GLU A CA 1
ATOM 866 C C . GLU A 1 110 ? -2.900 35.961 27.588 1.00 32.07 110 GLU A C 1
ATOM 867 O O . GLU A 1 110 ? -1.816 36.084 27.008 1.00 30.49 110 GLU A O 1
ATOM 873 N N . SER A 1 111 ? -3.539 34.802 27.692 1.00 22.08 111 SER A N 1
ATOM 874 C CA . SER A 1 111 ? -3.065 33.602 27.013 1.00 19.31 111 SER A CA 1
ATOM 875 C C . SER A 1 111 ? -3.803 33.394 25.693 1.00 28.11 111 SER A C 1
ATOM 876 O O . SER A 1 111 ? -3.603 32.385 25.012 1.00 24.54 111 SER A O 1
ATOM 879 N N . GLY A 1 112 ? -4.657 34.351 25.339 1.00 27.02 112 GLY A N 1
ATOM 880 C CA . GLY A 1 112 ? -5.359 34.308 24.068 1.00 24.48 112 GLY A CA 1
ATOM 881 C C . GLY A 1 112 ? -6.570 33.398 24.086 1.00 25.64 112 GLY A C 1
ATOM 882 O O . GLY A 1 112 ? -7.089 33.040 23.031 1.00 27.15 112 GLY A O 1
ATOM 883 N N . LEU A 1 113 ? -7.030 33.037 25.283 1.00 25.63 113 LEU A N 1
ATOM 884 C CA . LEU A 1 113 ? -8.194 32.160 25.434 1.00 19.71 113 LEU A CA 1
ATOM 885 C C . LEU A 1 113 ? -9.483 32.935 25.547 1.00 39.37 113 LEU A C 1
ATOM 886 O O . LEU A 1 113 ? -9.504 34.054 26.056 1.00 25.35 113 LEU A O 1
ATOM 891 N N . SER A 1 114 ? -10.565 32.324 25.074 1.00 33.00 114 SER A N 1
ATOM 892 C CA . SER A 1 114 ? -11.878 32.934 25.154 1.00 31.26 114 SER A CA 1
ATOM 893 C C . SER A 1 114 ? -12.889 31.844 25.446 1.00 39.11 114 SER A C 1
ATOM 894 O O . SER A 1 114 ? -13.190 31.019 24.586 1.00 58.06 114 SER A O 1
ATOM 897 N N . PHE A 1 115 ? -13.402 31.829 26.665 1.00 31.43 115 PHE A N 1
ATOM 898 C CA . PHE A 1 115 ? -14.343 30.795 27.058 1.00 43.99 115 PHE A CA 1
ATOM 899 C C . PHE A 1 115 ? -15.772 31.126 26.628 1.00 48.80 115 PHE A C 1
ATOM 900 O O . PHE A 1 115 ? -16.087 32.269 26.273 1.00 44.24 115 PHE A O 1
ATOM 908 N N . ASP A 1 116 ? -16.622 30.105 26.657 1.00 41.62 116 ASP A N 1
ATOM 909 C CA . ASP A 1 116 ? -18.021 30.225 26.264 1.00 42.01 116 ASP A CA 1
ATOM 910 C C . ASP A 1 116 ? -18.872 30.458 27.500 1.00 49.40 116 ASP A C 1
ATOM 911 O O . ASP A 1 116 ? -18.883 29.623 28.401 1.00 51.91 116 ASP A O 1
ATOM 916 N N . ALA A 1 117 ? -19.598 31.573 27.539 1.00 45.01 117 ALA A N 1
ATOM 917 C CA . ALA A 1 117 ? -20.456 31.877 28.690 1.00 54.33 117 ALA A CA 1
ATOM 918 C C . ALA A 1 117 ? -21.586 30.850 28.870 1.00 54.15 117 ALA A C 1
ATOM 919 O O . ALA A 1 117 ? -22.169 30.737 29.952 1.00 49.78 117 ALA A O 1
ATOM 921 N N . ASP A 1 118 ? -21.888 30.101 27.813 1.00 52.35 118 ASP A N 1
ATOM 922 C CA . ASP A 1 118 ? -22.959 29.106 27.863 1.00 47.20 118 ASP A CA 1
ATOM 923 C C . ASP A 1 118 ? -22.437 27.698 28.163 1.00 57.60 118 ASP A C 1
ATOM 924 O O . ASP A 1 118 ? -23.199 26.812 28.563 1.00 47.78 118 ASP A O 1
ATOM 929 N N . ASP B 1 2 ? -13.785 12.390 35.838 1.00 44.33 2 ASP B N 1
ATOM 930 C CA . ASP B 1 2 ? -14.429 13.075 34.719 1.00 36.87 2 ASP B CA 1
ATOM 931 C C . ASP B 1 2 ? -13.537 13.077 33.480 1.00 32.67 2 ASP B C 1
ATOM 932 O O . ASP B 1 2 ? -13.376 12.046 32.834 1.00 29.24 2 ASP B O 1
ATOM 937 N N . VAL B 1 3 ? -12.958 14.228 33.146 1.00 22.12 3 VAL B N 1
ATOM 938 C CA . VAL B 1 3 ? -12.206 14.327 31.897 1.00 23.14 3 VAL B CA 1
ATOM 939 C C . VAL B 1 3 ? -11.104 13.259 31.824 1.00 22.00 3 VAL B C 1
ATOM 940 O O . VAL B 1 3 ? -10.894 12.645 30.785 1.00 23.09 3 VAL B O 1
ATOM 944 N N . SER B 1 4 ? -10.437 12.998 32.939 1.00 19.74 4 SER B N 1
ATOM 945 C CA . SER B 1 4 ? -9.320 12.061 32.929 1.00 27.51 4 SER B CA 1
ATOM 946 C C . SER B 1 4 ? -9.751 10.613 32.632 1.00 22.85 4 SER B C 1
ATOM 947 O O . SER B 1 4 ? -8.937 9.814 32.185 1.00 22.02 4 SER B O 1
ATOM 950 N N . LYS B 1 5 ? -11.021 10.289 32.867 1.00 26.66 5 LYS B N 1
ATOM 951 C CA . LYS B 1 5 ? -11.543 8.950 32.591 1.00 25.65 5 LYS B CA 1
ATOM 952 C C . LYS B 1 5 ? -11.706 8.692 31.095 1.00 25.13 5 LYS B C 1
ATOM 953 O O . LYS B 1 5 ? -11.824 7.546 30.673 1.00 21.77 5 LYS B O 1
ATOM 956 N N . ARG B 1 6 ? -11.738 9.756 30.295 1.00 28.51 6 ARG B N 1
ATOM 957 C CA . ARG B 1 6 ? -11.877 9.619 28.836 1.00 21.76 6 ARG B CA 1
ATOM 958 C C . ARG B 1 6 ? -10.660 8.957 28.217 1.00 15.98 6 ARG B C 1
ATOM 959 O O . ARG B 1 6 ? -9.574 9.059 28.761 1.00 23.25 6 ARG B O 1
ATOM 967 N N . PRO B 1 7 ? -10.838 8.271 27.072 1.00 22.63 7 PRO B N 1
ATOM 968 C CA . PRO B 1 7 ? -9.652 7.775 26.358 1.00 21.38 7 PRO B CA 1
ATOM 969 C C . PRO B 1 7 ? -8.909 8.911 25.676 1.00 22.34 7 PRO B C 1
ATOM 970 O O . PRO B 1 7 ? -9.479 9.986 25.519 1.00 19.54 7 PRO B O 1
ATOM 974 N N . ARG B 1 8 ? -7.669 8.674 25.263 1.00 26.48 8 ARG B N 1
ATOM 975 C CA . ARG B 1 8 ? -6.862 9.723 24.665 1.00 22.83 8 ARG B CA 1
ATOM 976 C C . ARG B 1 8 ? -7.426 10.215 23.339 1.00 24.58 8 ARG B C 1
ATOM 977 O O . ARG B 1 8 ? -7.274 11.391 22.999 1.00 28.93 8 ARG B O 1
ATOM 985 N N . GLU B 1 9 ? -8.055 9.317 22.582 1.00 25.24 9 GLU B N 1
ATOM 986 C CA . GLU B 1 9 ? -8.713 9.720 21.339 1.00 25.07 9 GLU B CA 1
ATOM 987 C C . GLU B 1 9 ? -10.174 9.317 21.351 1.00 30.19 9 GLU B C 1
ATOM 988 O O . GLU B 1 9 ? -10.503 8.141 21.201 1.00 25.92 9 GLU B O 1
ATOM 991 N N . GLU B 1 10 ? -11.042 10.305 21.556 1.00 19.79 10 GLU B N 1
ATOM 992 C CA . GLU B 1 10 ? -12.488 10.095 21.545 1.00 23.47 10 GLU B CA 1
ATOM 993 C C . GLU B 1 10 ? -13.032 10.243 20.139 1.00 15.44 10 GLU B C 1
ATOM 994 O O . GLU B 1 10 ? -14.130 9.784 19.830 1.00 18.89 10 GLU B O 1
ATOM 1000 N N . PHE B 1 11 ? -12.262 10.929 19.305 1.00 20.98 11 PHE B N 1
ATOM 1001 C CA . PHE B 1 11 ? -12.650 11.190 17.927 1.00 20.80 11 PHE B CA 1
ATOM 1002 C C . PHE B 1 11 ? -11.580 10.672 16.965 1.00 18.72 11 PHE B C 1
ATOM 1003 O O . PHE B 1 11 ? -10.448 11.155 16.958 1.00 16.60 11 PHE B O 1
ATOM 1011 N N . HIS B 1 12 ? -11.945 9.686 16.148 1.00 24.79 12 HIS B N 1
ATOM 1012 C CA . HIS B 1 12 ? -11.025 9.131 15.160 1.00 20.49 12 HIS B CA 1
ATOM 1013 C C . HIS B 1 12 ? -11.395 9.587 13.756 1.00 22.86 12 HIS B C 1
ATOM 1014 O O . HIS B 1 12 ? -12.246 8.986 13.107 1.00 15.69 12 HIS B O 1
ATOM 1021 N N . LYS B 1 13 ? -10.731 10.639 13.291 1.00 18.45 13 LYS B N 1
ATOM 1022 C CA . LYS B 1 13 ? -11.107 11.329 12.061 1.00 19.45 13 LYS B CA 1
ATOM 1023 C C . LYS B 1 13 ? -11.105 10.411 10.840 1.00 25.48 13 LYS B C 1
ATOM 1024 O O . LYS B 1 13 ? -12.095 10.329 10.107 1.00 15.81 13 LYS B O 1
ATOM 1028 N N . GLU B 1 14 ? -9.992 9.720 10.630 1.00 19.23 14 GLU B N 1
ATOM 1029 C CA . GLU B 1 14 ? -9.840 8.832 9.483 1.00 18.89 14 GLU B CA 1
ATOM 1030 C C . GLU B 1 14 ? -10.878 7.717 9.483 1.00 19.37 14 GLU B C 1
ATOM 1031 O O . GLU B 1 14 ? -11.489 7.434 8.449 1.00 25.55 14 GLU B O 1
ATOM 1034 N N . GLN B 1 15 ? -11.082 7.086 10.637 1.00 15.17 15 GLN B N 1
ATOM 1035 C CA . GLN B 1 15 ? -12.031 5.974 10.729 1.00 20.90 15 GLN B CA 1
ATOM 1036 C C . GLN B 1 15 ? -13.458 6.473 10.529 1.00 15.42 15 GLN B C 1
ATOM 1037 O O . GLN B 1 15 ? -14.276 5.793 9.932 1.00 15.16 15 GLN B O 1
ATOM 1043 N N . CYS B 1 16 ? -13.741 7.676 11.008 1.00 15.17 16 CYS B N 1
ATOM 1044 C CA . CYS B 1 16 ? -15.057 8.276 10.802 1.00 17.16 16 CYS B CA 1
ATOM 1045 C C . CYS B 1 16 ? -15.339 8.569 9.320 1.00 21.99 16 CYS B C 1
ATOM 1046 O O . CYS B 1 16 ? -16.447 8.328 8.823 1.00 17.68 16 CYS B O 1
ATOM 1049 N N . LEU B 1 17 ? -14.348 9.099 8.613 1.00 17.46 17 LEU B N 1
ATOM 1050 C CA . LEU B 1 17 ? -14.504 9.308 7.181 1.00 16.19 17 LEU B CA 1
ATOM 1051 C C . LEU B 1 17 ? -14.703 7.981 6.437 1.00 20.03 17 LEU B C 1
ATOM 1052 O O . LEU B 1 17 ? -15.469 7.908 5.474 1.00 19.70 17 LEU B O 1
ATOM 1057 N N . SER B 1 18 ? -14.013 6.934 6.876 1.00 17.63 18 SER B N 1
ATOM 1058 C CA . SER B 1 18 ? -14.149 5.606 6.249 1.00 15.94 18 SER B CA 1
ATOM 1059 C C . SER B 1 18 ? -15.562 5.034 6.429 1.00 21.00 18 SER B C 1
ATOM 1060 O O . SER B 1 18 ? -16.169 4.534 5.492 1.00 18.54 18 SER B O 1
ATOM 1063 N N . PHE B 1 19 ? -16.077 5.117 7.645 1.00 18.10 19 PHE B N 1
ATOM 1064 C CA . PHE B 1 19 ? -17.453 4.748 7.943 1.00 15.13 19 PHE B CA 1
ATOM 1065 C C . PHE B 1 19 ? -18.479 5.502 7.076 1.00 19.43 19 PHE B C 1
ATOM 1066 O O . PHE B 1 19 ? -19.410 4.910 6.534 1.00 17.48 19 PHE B O 1
ATOM 1074 N N . VAL B 1 20 ? -18.296 6.806 6.936 1.00 18.30 20 VAL B N 1
ATOM 1075 C CA . VAL B 1 20 ? -19.189 7.593 6.100 1.00 14.30 20 VAL B CA 1
ATOM 1076 C C . VAL B 1 20 ? -19.048 7.187 4.629 1.00 16.55 20 VAL B C 1
ATOM 1077 O O . VAL B 1 20 ? -20.024 7.187 3.878 1.00 19.88 20 VAL B O 1
ATOM 1081 N N . LYS B 1 21 ? -17.845 6.818 4.215 1.00 14.94 21 LYS B N 1
ATOM 1082 C CA . LYS B 1 21 ? -17.647 6.371 2.834 1.00 21.22 21 LYS B CA 1
ATOM 1083 C C . LYS B 1 21 ? -18.392 5.055 2.544 1.00 19.90 21 LYS B C 1
ATOM 1084 O O . LYS B 1 21 ? -18.902 4.858 1.446 1.00 23.23 21 LYS B O 1
ATOM 1090 N N . LYS B 1 22 ? -18.459 4.159 3.528 1.00 16.14 22 LYS B N 1
ATOM 1091 C CA . LYS B 1 22 ? -19.205 2.911 3.357 1.00 13.04 22 LYS B CA 1
ATOM 1092 C C . LYS B 1 22 ? -20.713 3.168 3.329 1.00 18.22 22 LYS B C 1
ATOM 1093 O O . LYS B 1 22 ? -21.451 2.555 2.538 1.00 21.55 22 LYS B O 1
ATOM 1099 N N . LEU B 1 23 ? -21.173 4.060 4.205 1.00 14.08 23 LEU B N 1
ATOM 1100 C CA . LEU B 1 23 ? -22.572 4.491 4.217 1.00 18.22 23 LEU B CA 1
ATOM 1101 C C . LEU B 1 23 ? -22.969 5.096 2.880 1.00 18.92 23 LEU B C 1
ATOM 1102 O O . LEU B 1 23 ? -24.031 4.814 2.342 1.00 20.60 23 LEU B O 1
ATOM 1107 N N . TRP B 1 24 ? -22.098 5.959 2.377 1.00 16.31 24 TRP B N 1
ATOM 1108 C CA . TRP B 1 24 ? -22.297 6.639 1.116 1.00 21.51 24 TRP B CA 1
ATOM 1109 C C . TRP B 1 24 ? -22.562 5.631 0.015 1.00 22.33 24 TRP B C 1
ATOM 1110 O O . TRP B 1 24 ? -23.423 5.840 -0.833 1.00 18.65 24 TRP B O 1
ATOM 1121 N N . ALA B 1 25 ? -21.812 4.532 0.047 1.00 19.09 25 ALA B N 1
ATOM 1122 C CA . ALA B 1 25 ? -21.957 3.460 -0.932 1.00 18.71 25 ALA B CA 1
ATOM 1123 C C . ALA B 1 25 ? -23.195 2.605 -0.691 1.00 16.75 25 ALA B C 1
ATOM 1124 O O . ALA B 1 25 ? -23.873 2.195 -1.626 1.00 16.16 25 ALA B O 1
ATOM 1126 N N . ALA B 1 26 ? -23.482 2.328 0.576 1.00 17.33 26 ALA B N 1
ATOM 1127 C CA . ALA B 1 26 ? -24.613 1.484 0.930 1.00 18.58 26 ALA B CA 1
ATOM 1128 C C . ALA B 1 26 ? -25.929 2.177 0.603 1.00 19.37 26 ALA B C 1
ATOM 1129 O O . ALA B 1 26 ? -26.969 1.531 0.478 1.00 15.70 26 ALA B O 1
ATOM 1131 N N . ASP B 1 27 ? -25.867 3.501 0.485 1.00 16.19 27 ASP B N 1
ATOM 1132 C CA . ASP B 1 27 ? -27.025 4.317 0.148 1.00 18.61 27 ASP B CA 1
ATOM 1133 C C . ASP B 1 27 ? -27.321 4.132 -1.329 1.00 14.59 27 ASP B C 1
ATOM 1134 O O . ASP B 1 27 ? -26.849 4.898 -2.170 1.00 16.58 27 ASP B O 1
ATOM 1139 N N . THR B 1 28 ? -28.096 3.098 -1.647 1.00 16.70 28 THR B N 1
ATOM 1140 C CA . THR B 1 28 ? -28.271 2.695 -3.038 1.00 16.60 28 THR B CA 1
ATOM 1141 C C . THR B 1 28 ? -29.151 3.643 -3.849 1.00 25.97 28 THR B C 1
ATOM 1142 O O . THR B 1 28 ? -29.197 3.541 -5.075 1.00 22.50 28 THR B O 1
ATOM 1146 N N . LEU B 1 29 ? -29.851 4.563 -3.189 1.00 15.22 29 LEU B N 1
ATOM 1147 C CA . LEU B 1 29 ? -30.660 5.523 -3.938 1.00 14.46 29 LEU B CA 1
ATOM 1148 C C . LEU B 1 29 ? -30.023 6.898 -3.942 1.00 23.18 29 LEU B C 1
ATOM 1149 O O . LEU B 1 29 ? -30.604 7.849 -4.491 1.00 17.71 29 LEU B O 1
ATOM 1154 N N . ALA B 1 30 ? -28.839 6.994 -3.329 1.00 15.25 30 ALA B N 1
ATOM 1155 C CA . ALA B 1 30 ? -28.176 8.276 -3.077 1.00 15.28 30 ALA B CA 1
ATOM 1156 C C . ALA B 1 30 ? -29.117 9.264 -2.407 1.00 14.61 30 ALA B C 1
ATOM 1157 O O . ALA B 1 30 ? -29.086 10.460 -2.696 1.00 17.72 30 ALA B O 1
ATOM 1159 N N . MET B 1 31 ? -29.963 8.782 -1.509 1.00 13.18 31 MET B N 1
ATOM 1160 C CA . MET B 1 31 ? -30.937 9.685 -0.907 1.00 15.07 31 MET B CA 1
ATOM 1161 C C . MET B 1 31 ? -30.314 10.542 0.185 1.00 20.42 31 MET B C 1
ATOM 1162 O O . MET B 1 31 ? -30.815 11.613 0.506 1.00 16.49 31 MET B O 1
ATOM 1167 N N . PHE B 1 32 ? -29.209 10.063 0.748 1.00 19.13 32 PHE B N 1
ATOM 1168 C CA . PHE B 1 32 ? -28.623 10.680 1.916 1.00 14.87 32 PHE B CA 1
ATOM 1169 C C . PHE B 1 32 ? -27.363 11.490 1.603 1.00 18.33 32 PHE B C 1
ATOM 1170 O O . PHE B 1 32 ? -26.704 11.976 2.517 1.00 19.94 32 PHE B O 1
ATOM 1178 N N . HIS B 1 33 ? -27.007 11.609 0.325 1.00 16.53 33 HIS B N 1
ATOM 1179 C CA . HIS B 1 33 ? -25.723 12.206 -0.035 1.00 16.80 33 HIS B CA 1
ATOM 1180 C C . HIS B 1 33 ? -25.624 13.717 0.250 1.00 23.73 33 HIS B C 1
ATOM 1181 O O . HIS B 1 33 ? -24.580 14.183 0.693 1.00 19.58 33 HIS B O 1
ATOM 1188 N N . TYR B 1 34 ? -26.698 14.465 0.003 1.00 17.35 34 TYR B N 1
ATOM 1189 C CA . TYR B 1 34 ? -26.692 15.926 0.129 1.00 15.19 34 TYR B CA 1
ATOM 1190 C C . TYR B 1 34 ? -27.954 16.409 0.860 1.00 15.66 34 TYR B C 1
ATOM 1191 O O . TYR B 1 34 ? -28.932 15.674 0.951 1.00 19.25 34 TYR B O 1
ATOM 1200 N N . PRO B 1 35 ? -27.935 17.639 1.402 1.00 21.55 35 PRO B N 1
ATOM 1201 C CA . PRO B 1 35 ? -29.182 18.205 1.920 1.00 21.68 35 PRO B CA 1
ATOM 1202 C C . PRO B 1 35 ? -30.305 18.107 0.900 1.00 17.79 35 PRO B C 1
ATOM 1203 O O . PRO B 1 35 ? -30.075 18.214 -0.303 1.00 22.48 35 PRO B O 1
ATOM 1207 N N . VAL B 1 36 ? -31.501 17.853 1.394 1.00 16.85 36 VAL B N 1
ATOM 1208 C CA . VAL B 1 36 ? -32.674 17.720 0.536 1.00 22.06 36 VAL B CA 1
ATOM 1209 C C . VAL B 1 36 ? -33.004 19.049 -0.096 1.00 20.75 36 VAL B C 1
ATOM 1210 O O . VAL B 1 36 ? -32.995 20.066 0.589 1.00 26.98 36 VAL B O 1
ATOM 1214 N N . SER B 1 37 ? -33.291 19.047 -1.395 1.00 22.65 37 SER B N 1
ATOM 1215 C CA . SER B 1 37 ? -33.819 20.239 -2.043 1.00 23.68 37 SER B CA 1
ATOM 1216 C C . SER B 1 37 ? -35.328 20.145 -2.115 1.00 26.19 37 SER B C 1
ATOM 1217 O O . SER B 1 37 ? -35.880 19.204 -2.694 1.00 21.96 37 SER B O 1
ATOM 1220 N N . ALA B 1 38 ? -35.982 21.126 -1.504 1.00 24.75 38 ALA B N 1
ATOM 1221 C CA . ALA B 1 38 ? -37.433 21.188 -1.430 1.00 31.97 38 ALA B CA 1
ATOM 1222 C C . ALA B 1 38 ? -38.057 21.040 -2.815 1.00 20.96 38 ALA B C 1
ATOM 1223 O O . ALA B 1 38 ? -39.110 20.443 -2.955 1.00 33.89 38 ALA B O 1
ATOM 1225 N N . THR B 1 39 ? -37.388 21.538 -3.850 1.00 24.57 39 THR B N 1
ATOM 1226 C CA . THR B 1 39 ? -37.955 21.427 -5.187 1.00 23.69 39 THR B CA 1
ATOM 1227 C C . THR B 1 39 ? -37.794 20.028 -5.782 1.00 32.94 39 THR B C 1
ATOM 1228 O O . THR B 1 39 ? -38.391 19.726 -6.815 1.00 27.24 39 THR B O 1
ATOM 1232 N N . GLU B 1 40 ? -36.995 19.180 -5.140 1.00 23.08 40 GLU B N 1
ATOM 1233 C CA . GLU B 1 40 ? -36.866 17.778 -5.565 1.00 24.53 40 GLU B CA 1
ATOM 1234 C C . GLU B 1 40 ? -37.676 16.813 -4.679 1.00 30.08 40 GLU B C 1
ATOM 1235 O O . GLU B 1 40 ? -38.021 15.700 -5.084 1.00 24.94 40 GLU B O 1
ATOM 1241 N N . VAL B 1 41 ? -37.960 17.251 -3.461 1.00 20.38 41 VAL B N 1
ATOM 1242 C CA . VAL B 1 41 ? -38.747 16.485 -2.511 1.00 20.83 41 VAL B CA 1
ATOM 1243 C C . VAL B 1 41 ? -39.719 17.490 -1.931 1.00 21.67 41 VAL B C 1
ATOM 1244 O O . VAL B 1 41 ? -39.461 18.075 -0.887 1.00 22.75 41 VAL B O 1
ATOM 1248 N N . PRO B 1 42 ? -40.812 17.764 -2.658 1.00 34.21 42 PRO B N 1
ATOM 1249 C CA . PRO B 1 42 ? -41.741 18.803 -2.208 1.00 29.87 42 PRO B CA 1
ATOM 1250 C C . PRO B 1 42 ? -42.360 18.480 -0.854 1.00 22.73 42 PRO B C 1
ATOM 1251 O O . PRO B 1 42 ? -42.693 17.333 -0.582 1.00 27.33 42 PRO B O 1
ATOM 1255 N N . GLY B 1 43 ? -42.478 19.495 -0.008 1.00 30.25 43 GLY B N 1
ATOM 1256 C CA . GLY B 1 43 ? -43.052 19.327 1.316 1.00 26.41 43 GLY B CA 1
ATOM 1257 C C . GLY B 1 43 ? -42.071 18.851 2.372 1.00 23.60 43 GLY B C 1
ATOM 1258 O O . GLY B 1 43 ? -42.437 18.705 3.540 1.00 22.92 43 GLY B O 1
ATOM 1259 N N . TYR B 1 44 ? -40.825 18.606 1.972 1.00 21.50 44 TYR B N 1
ATOM 1260 C CA . TYR B 1 44 ? -39.880 17.973 2.880 1.00 20.14 44 TYR B CA 1
ATOM 1261 C C . TYR B 1 44 ? -39.621 18.794 4.146 1.00 18.75 44 TYR B C 1
ATOM 1262 O O . TYR B 1 44 ? -39.561 18.243 5.244 1.00 22.34 44 TYR B O 1
ATOM 1271 N N . TYR B 1 45 ? -39.451 20.104 4.013 1.00 18.59 45 TYR B N 1
ATOM 1272 C CA . TYR B 1 45 ? -39.066 20.880 5.191 1.00 26.67 45 TYR B CA 1
ATOM 1273 C C . TYR B 1 45 ? -40.285 21.335 5.999 1.00 29.37 45 TYR B C 1
ATOM 1274 O O . TYR B 1 45 ? -40.144 21.931 7.063 1.00 31.74 45 TYR B O 1
ATOM 1283 N N . ASP B 1 46 ? -41.482 21.022 5.512 1.00 20.99 46 ASP B N 1
ATOM 1284 C CA . ASP B 1 46 ? -42.677 21.200 6.320 1.00 26.68 46 ASP B CA 1
ATOM 1285 C C . ASP B 1 46 ? -42.809 20.056 7.323 1.00 25.28 46 ASP B C 1
ATOM 1286 O O . ASP B 1 46 ? -43.560 20.148 8.291 1.00 30.91 46 ASP B O 1
ATOM 1291 N N . VAL B 1 47 ? -42.070 18.976 7.082 1.00 22.88 47 VAL B N 1
ATOM 1292 C CA . VAL B 1 47 ? -42.181 17.766 7.891 1.00 20.49 47 VAL B CA 1
ATOM 1293 C C . VAL B 1 47 ? -40.965 17.580 8.780 1.00 20.77 47 VAL B C 1
ATOM 1294 O O . VAL B 1 47 ? -41.089 17.276 9.959 1.00 23.12 47 VAL B O 1
ATOM 1298 N N . VAL B 1 48 ? -39.784 17.781 8.211 1.00 19.31 48 VAL B N 1
ATOM 1299 C CA . VAL B 1 48 ? -38.551 17.485 8.920 1.00 18.26 48 VAL B CA 1
ATOM 1300 C C . VAL B 1 48 ? -37.959 18.742 9.559 1.00 19.41 48 VAL B C 1
ATOM 1301 O O . VAL B 1 48 ? -37.610 19.691 8.864 1.00 24.84 48 VAL B O 1
ATOM 1305 N N . ASP B 1 49 ? -37.858 18.729 10.888 1.00 23.20 49 ASP B N 1
ATOM 1306 C CA . ASP B 1 49 ? -37.371 19.882 11.669 1.00 28.26 49 ASP B CA 1
ATOM 1307 C C . ASP B 1 49 ? -35.873 20.096 11.594 1.00 26.52 49 ASP B C 1
ATOM 1308 O O . ASP B 1 49 ? -35.404 21.224 11.438 1.00 24.53 49 ASP B O 1
ATOM 1313 N N . THR B 1 50 ? -35.127 19.010 11.731 1.00 18.62 50 THR B N 1
ATOM 1314 C CA . THR B 1 50 ? -33.672 19.091 11.815 1.00 28.05 50 THR B CA 1
ATOM 1315 C C . THR B 1 50 ? -33.009 18.190 10.774 1.00 19.75 50 THR B C 1
ATOM 1316 O O . THR B 1 50 ? -32.678 17.038 11.043 1.00 26.14 50 THR B O 1
ATOM 1320 N N . PRO B 1 51 ? -32.812 18.723 9.576 1.00 18.63 51 PRO B N 1
ATOM 1321 C CA . PRO B 1 51 ? -32.231 17.935 8.487 1.00 24.12 51 PRO B CA 1
ATOM 1322 C C . PRO B 1 51 ? -30.792 17.531 8.773 1.00 23.19 51 PRO B C 1
ATOM 1323 O O . PRO B 1 51 ? -30.054 18.225 9.473 1.00 19.47 51 PRO B O 1
ATOM 1327 N N . MET B 1 52 ? -30.404 16.387 8.240 1.00 18.87 52 MET B N 1
ATOM 1328 C CA . MET B 1 52 ? -29.039 15.908 8.395 1.00 16.79 52 MET B CA 1
ATOM 1329 C C . MET B 1 52 ? -28.769 15.018 7.210 1.00 15.84 52 MET B C 1
ATOM 1330 O O . MET B 1 52 ? -29.663 14.306 6.786 1.00 15.20 52 MET B O 1
ATOM 1335 N N . ASP B 1 53 ? -27.552 15.080 6.678 1.00 17.82 53 ASP B N 1
ATOM 1336 C CA . ASP B 1 53 ? -27.134 14.298 5.514 1.00 15.17 53 ASP B CA 1
ATOM 1337 C C . ASP B 1 53 ? -25.651 13.910 5.622 1.00 22.21 53 ASP B C 1
ATOM 1338 O O . ASP B 1 53 ? -24.922 14.430 6.476 1.00 16.43 53 ASP B O 1
ATOM 1343 N N . LEU B 1 54 ? -25.205 13.017 4.740 1.00 16.61 54 LEU B N 1
ATOM 1344 C CA . LEU B 1 54 ? -23.848 12.490 4.803 1.00 12.66 54 LEU B CA 1
ATOM 1345 C C . LEU B 1 54 ? -22.788 13.540 4.462 1.00 17.23 54 LEU B C 1
ATOM 1346 O O . LEU B 1 54 ? -21.683 13.490 4.981 1.00 12.01 54 LEU B O 1
ATOM 1351 N N . SER B 1 55 ? -23.117 14.484 3.583 1.00 21.80 55 SER B N 1
ATOM 1352 C CA . SER B 1 55 ? -22.161 15.537 3.234 1.00 19.19 55 SER B CA 1
ATOM 1353 C C . SER B 1 55 ? -21.954 16.492 4.407 1.00 18.99 55 SER B C 1
ATOM 1354 O O . SER B 1 55 ? -20.825 16.909 4.683 1.00 18.02 55 SER B O 1
ATOM 1357 N N . THR B 1 56 ? -23.041 16.823 5.104 1.00 17.25 56 THR B N 1
ATOM 1358 C CA . THR B 1 56 ? -22.951 17.656 6.295 1.00 19.02 56 THR B CA 1
ATOM 1359 C C . THR B 1 56 ? -22.095 16.952 7.340 1.00 18.45 56 THR B C 1
ATOM 1360 O O . THR B 1 56 ? -21.240 17.575 7.973 1.00 19.11 56 THR B O 1
ATOM 1364 N N . ILE B 1 57 ? -22.294 15.647 7.486 1.00 17.50 57 ILE B N 1
ATOM 1365 C CA . ILE B 1 57 ? -21.494 14.852 8.429 1.00 13.69 57 ILE B CA 1
ATOM 1366 C C . ILE B 1 57 ? -20.006 14.839 8.014 1.00 18.16 57 ILE B C 1
ATOM 1367 O O . ILE B 1 57 ? -19.122 15.123 8.832 1.00 19.03 57 ILE B O 1
ATOM 1372 N N . ARG B 1 58 ? -19.737 14.539 6.745 1.00 17.88 58 ARG B N 1
ATOM 1373 C CA A ARG B 1 58 ? -18.365 14.554 6.217 0.34 16.80 58 ARG B CA 1
ATOM 1374 C CA B ARG B 1 58 ? -18.378 14.535 6.216 0.66 16.77 58 ARG B CA 1
ATOM 1375 C C . ARG B 1 58 ? -17.665 15.865 6.499 1.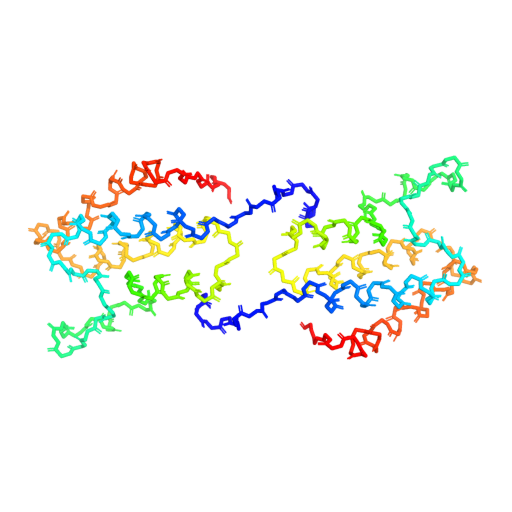00 18.43 58 ARG B C 1
ATOM 1376 O O . ARG B 1 58 ? -16.494 15.886 6.908 1.00 19.43 58 ARG B O 1
ATOM 1391 N N . LYS B 1 59 ? -18.384 16.958 6.272 1.00 18.38 59 LYS B N 1
ATOM 1392 C CA . LYS B 1 59 ? -17.887 18.307 6.518 1.00 14.67 59 LYS B CA 1
ATOM 1393 C C . LYS B 1 59 ? -17.573 18.540 7.996 1.00 18.53 59 LYS B C 1
ATOM 1394 O O . LYS B 1 59 ? -16.544 19.142 8.331 1.00 22.31 59 LYS B O 1
ATOM 1397 N N . ASN B 1 60 ? -18.444 18.070 8.886 1.00 21.42 60 ASN B N 1
ATOM 1398 C CA . ASN B 1 60 ? -18.173 18.208 10.317 1.00 16.41 60 ASN B CA 1
ATOM 1399 C C . ASN B 1 60 ? -16.961 17.363 10.727 1.00 18.41 60 ASN B C 1
ATOM 1400 O O . ASN B 1 60 ? -16.191 17.744 11.613 1.00 21.89 60 ASN B O 1
ATOM 1405 N N . ILE B 1 61 ? -16.791 16.209 10.087 1.00 17.71 61 ILE B N 1
ATOM 1406 C CA . ILE B 1 61 ? -15.606 15.381 10.324 1.00 17.57 61 ILE B CA 1
ATOM 1407 C C . ILE B 1 61 ? -14.326 16.050 9.808 1.00 20.89 61 ILE B C 1
ATOM 1408 O O . ILE B 1 61 ? -13.325 16.154 10.531 1.00 24.28 61 ILE B O 1
ATOM 1413 N N . GLU B 1 62 ? -14.357 16.500 8.559 1.00 16.37 62 GLU B N 1
ATOM 1414 C CA . GLU B 1 62 ? -13.174 17.088 7.932 1.00 22.97 62 GLU B CA 1
ATOM 1415 C C . GLU B 1 62 ? -12.666 18.281 8.726 1.00 29.27 62 GLU B C 1
ATOM 1416 O O . GLU B 1 62 ? -11.456 18.429 8.930 1.00 22.64 62 GLU B O 1
ATOM 1422 N N . GLN B 1 63 ? -13.592 19.116 9.191 1.00 16.84 63 GLN B N 1
ATOM 1423 C CA . GLN B 1 63 ? -13.213 20.321 9.917 1.00 21.67 63 GLN B CA 1
ATOM 1424 C C . GLN B 1 63 ? -13.031 20.079 11.413 1.00 22.75 63 GLN B C 1
ATOM 1425 O O . GLN B 1 63 ? -12.735 21.007 12.151 1.00 22.31 63 GLN B O 1
ATOM 1431 N N . GLY B 1 64 ? -13.217 18.841 11.855 1.00 17.24 64 GLY B N 1
ATOM 1432 C CA . GLY B 1 64 ? -13.013 18.496 13.253 1.00 27.67 64 GLY B CA 1
ATOM 1433 C C . GLY B 1 64 ? -13.965 19.147 14.247 1.00 25.24 64 GLY B C 1
ATOM 1434 O O . GLY B 1 64 ? -13.583 19.489 15.364 1.00 19.72 64 GLY B O 1
ATOM 1435 N N . LYS B 1 65 ? -15.218 19.309 13.859 1.00 16.46 65 LYS B N 1
ATOM 1436 C CA . LYS B 1 65 ? -16.171 19.949 14.742 1.00 18.16 65 LYS B CA 1
ATOM 1437 C C . LYS B 1 65 ? -16.816 18.925 15.674 1.00 20.64 65 LYS B C 1
ATOM 1438 O O . LYS B 1 65 ? -17.242 19.275 16.774 1.00 16.54 65 LYS B O 1
ATOM 1444 N N . TYR B 1 66 ? -16.877 17.661 15.243 1.00 21.71 66 TYR B N 1
ATOM 1445 C CA . TYR B 1 66 ? -17.278 16.578 16.153 1.00 17.51 66 TYR B CA 1
ATOM 1446 C C . TYR B 1 66 ? -16.252 16.469 17.271 1.00 18.21 66 TYR B C 1
ATOM 1447 O O . TYR B 1 66 ? -15.047 16.582 17.011 1.00 18.12 66 TYR B O 1
ATOM 1456 N N . ARG B 1 67 ? -16.727 16.293 18.507 1.00 14.82 67 ARG B N 1
ATOM 1457 C CA . ARG B 1 67 ? -15.839 16.130 19.667 1.00 19.36 67 ARG B CA 1
ATOM 1458 C C . ARG B 1 67 ? -15.567 14.654 19.954 1.00 20.02 67 ARG B C 1
ATOM 1459 O O . ARG B 1 67 ? -14.545 14.290 20.542 1.00 16.52 67 ARG B O 1
ATOM 1467 N N . THR B 1 68 ? -16.507 13.803 19.560 1.00 21.52 68 THR B N 1
ATOM 1468 C CA . THR B 1 68 ? -16.393 12.372 19.810 1.00 19.88 68 THR B CA 1
ATOM 1469 C C . THR B 1 68 ? -16.913 11.587 18.611 1.00 20.66 68 THR B C 1
ATOM 1470 O O . THR B 1 68 ? -17.663 12.113 17.794 1.00 16.91 68 THR B O 1
ATOM 1474 N N . ASP B 1 69 ? -16.512 10.325 18.519 1.00 16.22 69 ASP B N 1
ATOM 1475 C CA . ASP B 1 69 ? -17.058 9.410 17.529 1.00 16.21 69 ASP B CA 1
ATOM 1476 C C . ASP B 1 69 ? -18.555 9.270 17.730 1.00 18.66 69 ASP B C 1
ATOM 1477 O O . ASP B 1 69 ? -19.317 9.135 16.770 1.00 20.30 69 ASP B O 1
ATOM 1482 N N . THR B 1 70 ? -18.979 9.300 18.992 1.00 19.35 70 THR B N 1
ATOM 1483 C CA . THR B 1 70 ? -20.386 9.084 19.321 1.00 28.15 70 THR B CA 1
ATOM 1484 C C . THR B 1 70 ? -21.295 10.174 18.746 1.00 21.31 70 THR B C 1
ATOM 1485 O O . THR B 1 70 ? -22.438 9.907 18.398 1.00 20.08 70 THR B O 1
ATOM 1489 N N . GLU B 1 71 ? -20.778 11.393 18.620 1.00 21.43 71 GLU B N 1
ATOM 1490 C CA . GLU B 1 71 ? -21.547 12.456 17.992 1.00 17.27 71 GLU B CA 1
ATOM 1491 C C . GLU B 1 71 ? -21.808 12.127 16.528 1.00 19.02 71 GLU B C 1
ATOM 1492 O O . GLU B 1 71 ? -22.874 12.439 15.998 1.00 23.53 71 GLU B O 1
ATOM 1498 N N . VAL B 1 72 ? -20.847 11.490 15.875 1.00 14.63 72 VAL B N 1
ATOM 1499 C CA . VAL B 1 72 ? -21.057 11.106 14.478 1.00 17.84 72 VAL B CA 1
ATOM 1500 C C . VAL B 1 72 ? -22.235 10.130 14.392 1.00 18.73 72 VAL B C 1
ATOM 1501 O O . VAL B 1 72 ? -23.145 10.324 13.583 1.00 18.18 72 VAL B O 1
ATOM 1505 N N . GLU B 1 73 ? -22.234 9.109 15.247 1.00 17.69 73 GLU B N 1
ATOM 1506 C CA . GLU B 1 73 ? -23.364 8.184 15.315 1.00 14.14 73 GLU B CA 1
ATOM 1507 C C . GLU B 1 73 ? -24.681 8.924 15.570 1.00 18.28 73 GLU B C 1
ATOM 1508 O O . GLU B 1 73 ? -25.714 8.582 14.995 1.00 22.81 73 GLU B O 1
ATOM 1514 N N . ASN B 1 74 ? -24.649 9.938 16.428 1.00 20.53 74 ASN B N 1
ATOM 1515 C CA . ASN B 1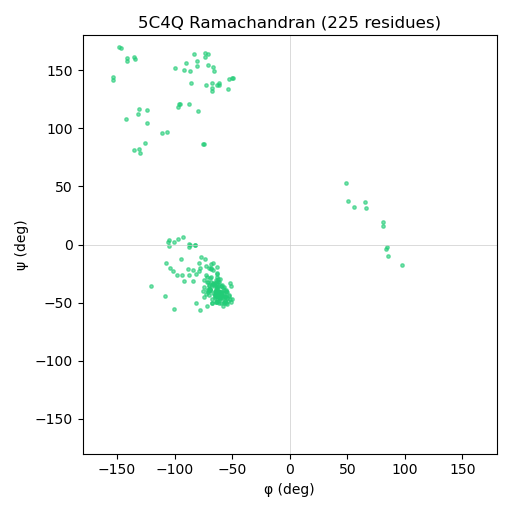 74 ? -25.863 10.676 16.735 1.00 21.55 74 ASN B CA 1
ATOM 1516 C C . ASN B 1 74 ? -26.450 11.301 15.475 1.00 18.25 74 ASN B C 1
ATOM 1517 O O . ASN B 1 74 ? -27.672 11.246 15.251 1.00 17.79 74 ASN B O 1
ATOM 1522 N N . ASP B 1 75 ? -25.581 11.889 14.653 1.00 18.95 75 ASP B N 1
ATOM 1523 C CA . ASP B 1 75 ? -26.039 12.523 13.422 1.00 16.76 75 ASP B CA 1
ATOM 1524 C C . ASP B 1 75 ? -26.457 11.484 12.382 1.00 14.82 75 ASP B C 1
ATOM 1525 O O . ASP B 1 75 ? -27.385 11.731 11.613 1.00 13.49 75 ASP B O 1
ATOM 1530 N N . VAL B 1 76 ? -25.812 10.316 12.360 1.00 17.67 76 VAL B N 1
ATOM 1531 C CA . VAL B 1 76 ? -26.276 9.247 11.446 1.00 12.77 76 VAL B CA 1
ATOM 1532 C C . VAL B 1 76 ? -27.688 8.781 11.830 1.00 23.34 76 VAL B C 1
ATOM 1533 O O . VAL B 1 76 ? -28.566 8.562 10.974 1.00 16.97 76 VAL B O 1
ATOM 1537 N N . VAL B 1 77 ? -27.900 8.638 13.135 1.00 20.27 77 VAL B N 1
ATOM 1538 C CA . VAL B 1 77 ? -29.166 8.144 13.646 1.00 18.96 77 VAL B CA 1
ATOM 1539 C C . VAL B 1 77 ? -30.287 9.134 13.373 1.00 20.16 77 VAL B C 1
ATOM 1540 O O . VAL B 1 77 ? -31.381 8.740 12.981 1.00 22.68 77 VAL B O 1
ATOM 1544 N N . LEU B 1 78 ? -30.001 10.421 13.557 1.00 24.50 78 LEU B N 1
ATOM 1545 C CA . LEU B 1 78 ? -30.945 11.475 13.220 1.00 18.36 78 LEU B CA 1
ATOM 1546 C C . LEU B 1 78 ? -31.286 11.414 11.745 1.00 20.21 78 LEU B C 1
ATOM 1547 O O . LEU B 1 78 ? -32.459 11.405 11.380 1.00 19.65 78 LEU B O 1
ATOM 1552 N N . MET B 1 79 ? -30.256 11.350 10.903 1.00 19.51 79 MET B N 1
ATOM 1553 C CA . MET B 1 79 ? -30.442 11.288 9.450 1.00 23.70 79 MET B CA 1
ATOM 1554 C C . MET B 1 79 ? -31.398 10.157 9.061 1.00 20.87 79 MET B C 1
ATOM 1555 O O . MET B 1 79 ? -32.301 10.339 8.229 1.00 18.03 79 MET B O 1
ATOM 1560 N N . LEU B 1 80 ? -31.211 8.994 9.676 1.00 14.32 80 LEU B N 1
ATOM 1561 C CA . LEU B 1 80 ? -32.059 7.844 9.355 1.00 17.60 80 LEU B CA 1
ATOM 1562 C C . LEU B 1 80 ? -33.476 8.031 9.911 1.00 22.94 80 LEU B C 1
ATOM 1563 O O . LEU B 1 80 ? -34.461 7.700 9.237 1.00 21.39 80 LEU B O 1
ATOM 1568 N N . SER B 1 81 ? -33.575 8.589 11.118 1.00 22.88 81 SER B N 1
ATOM 1569 C CA A SER B 1 81 ? -34.866 8.891 11.739 0.67 22.52 81 SER B CA 1
ATOM 1570 C CA B SER B 1 81 ? -34.874 8.878 11.726 0.33 22.49 81 SER B CA 1
ATOM 1571 C C . SER B 1 81 ? -35.701 9.829 10.866 1.00 24.58 81 SER B C 1
ATOM 1572 O O . SER B 1 81 ? -36.903 9.614 10.666 1.00 20.32 81 SER B O 1
ATOM 1577 N N . ASN B 1 82 ? -35.059 10.871 10.344 1.00 17.89 82 ASN B N 1
ATOM 1578 C CA . ASN B 1 82 ? -35.748 11.814 9.478 1.00 16.93 82 ASN B CA 1
ATOM 1579 C C . ASN B 1 82 ? -36.383 11.092 8.293 1.00 22.53 82 ASN B C 1
ATOM 1580 O O . ASN B 1 82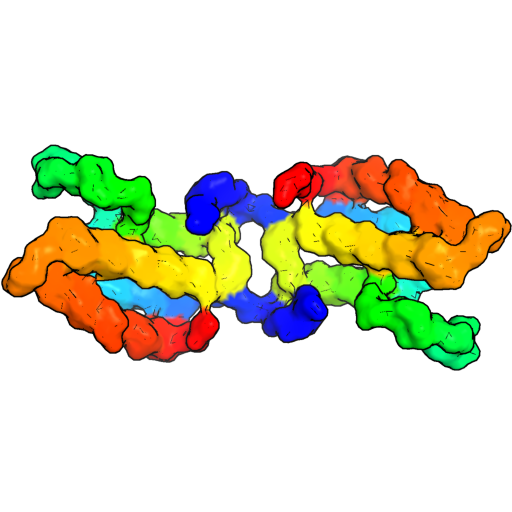 ? -37.533 11.357 7.934 1.00 19.50 82 ASN B O 1
ATOM 1585 N N . ALA B 1 83 ? -35.627 10.181 7.690 1.00 21.95 83 ALA B N 1
ATOM 1586 C CA . ALA B 1 83 ? -36.114 9.449 6.523 1.00 20.77 83 ALA B CA 1
ATOM 1587 C C . ALA B 1 83 ? -37.302 8.578 6.887 1.00 19.60 83 ALA B C 1
ATOM 1588 O O . ALA B 1 83 ? -38.325 8.596 6.205 1.00 22.80 83 ALA B O 1
ATOM 1590 N N . LEU B 1 84 ? -37.150 7.810 7.963 1.00 19.68 84 LEU B N 1
ATOM 1591 C CA . LEU B 1 84 ? -38.188 6.895 8.404 1.00 20.94 84 LEU B CA 1
ATOM 1592 C C . LEU B 1 84 ? -39.464 7.651 8.739 1.00 22.76 84 LEU B C 1
ATOM 1593 O O . LEU B 1 84 ? -40.565 7.122 8.602 1.00 19.29 84 LEU B O 1
ATOM 1598 N N . ASP B 1 85 ? -39.311 8.894 9.183 1.00 19.67 85 ASP B N 1
ATOM 1599 C CA . ASP B 1 85 ? -40.464 9.729 9.492 1.00 28.18 85 ASP B CA 1
ATOM 1600 C C . ASP B 1 85 ? -41.109 10.299 8.229 1.00 28.16 85 ASP B C 1
ATOM 1601 O O . ASP B 1 85 ? -42.308 10.109 7.997 1.00 25.16 85 ASP B O 1
ATOM 1606 N N . PHE B 1 86 ? -40.321 11.004 7.417 1.00 18.35 86 PHE B N 1
ATOM 1607 C CA . PHE B 1 86 ? -40.884 11.675 6.257 1.00 18.94 86 PHE B CA 1
ATOM 1608 C C . PHE B 1 86 ? -41.517 10.705 5.277 1.00 25.68 86 PHE B C 1
ATOM 1609 O O . PHE B 1 86 ? -42.578 10.979 4.720 1.00 22.68 86 PHE B O 1
ATOM 1617 N N . ASN B 1 87 ? -40.866 9.570 5.064 1.00 22.10 87 ASN B N 1
ATOM 1618 C CA . ASN B 1 87 ? -41.303 8.643 4.025 1.00 17.02 87 ASN B CA 1
ATOM 1619 C C . ASN B 1 87 ? -42.369 7.670 4.496 1.00 26.59 87 ASN B C 1
ATOM 1620 O O . ASN B 1 87 ? -42.398 7.291 5.659 1.00 19.96 87 ASN B O 1
ATOM 1625 N N . GLU B 1 88 ? -43.230 7.266 3.562 1.00 18.05 88 GLU B N 1
ATOM 1626 C CA . GLU B 1 88 ? -44.261 6.267 3.807 1.00 25.32 88 GLU B CA 1
ATOM 1627 C C . GLU B 1 88 ? -43.695 4.869 3.931 1.00 23.50 88 GLU B C 1
ATOM 1628 O O . GLU B 1 88 ? -42.839 4.459 3.141 1.00 20.04 88 GLU B O 1
ATOM 1634 N N . LYS B 1 89 ? -44.202 4.135 4.916 1.00 18.37 89 LYS B N 1
ATOM 1635 C CA . LYS B 1 89 ? -43.862 2.733 5.068 1.00 18.68 89 LYS B CA 1
ATOM 1636 C C . LYS B 1 89 ? -44.141 2.029 3.744 1.00 24.91 89 LYS B C 1
ATOM 1637 O O . LYS B 1 89 ? -45.192 2.237 3.132 1.00 19.81 89 LYS B O 1
ATOM 1640 N N . GLY B 1 90 ? -43.186 1.216 3.300 1.00 22.61 90 GLY B N 1
ATOM 1641 C CA . GLY B 1 90 ? -43.345 0.450 2.081 1.00 20.33 90 GLY B CA 1
ATOM 1642 C C . GLY B 1 90 ? -42.694 1.101 0.873 1.00 22.78 90 GLY B C 1
ATOM 1643 O O . GLY B 1 90 ? -42.492 0.441 -0.136 1.00 20.50 90 GLY B O 1
ATOM 1644 N N . SER B 1 91 ? -42.391 2.398 0.957 1.00 13.43 91 SER B N 1
ATOM 1645 C CA . SER B 1 91 ? -41.741 3.079 -0.155 1.00 14.58 91 SER B CA 1
ATOM 1646 C C . SER B 1 91 ? -40.266 2.668 -0.247 1.00 19.44 91 SER B C 1
ATOM 1647 O O . SER B 1 91 ? -39.696 2.138 0.709 1.00 18.60 91 SER B O 1
ATOM 1650 N N . GLN B 1 92 ? -39.662 2.891 -1.410 1.00 16.61 92 GLN B N 1
ATOM 1651 C CA . GLN B 1 92 ? -38.263 2.557 -1.621 1.00 21.84 92 GLN B CA 1
ATOM 1652 C C . GLN B 1 92 ? -37.382 3.356 -0.655 1.00 17.25 92 GLN B C 1
ATOM 1653 O O . GLN B 1 92 ? -36.420 2.836 -0.099 1.00 18.25 92 GLN B O 1
ATOM 1659 N N . TRP B 1 93 ? -37.739 4.619 -0.451 1.00 17.07 93 TRP B N 1
ATOM 1660 C CA . TRP B 1 93 ? -36.993 5.499 0.450 1.00 24.42 93 TRP B CA 1
ATOM 1661 C C . TRP B 1 93 ? -37.039 4.966 1.876 1.00 17.45 93 TRP B C 1
ATOM 1662 O O . TRP B 1 93 ? -36.029 4.944 2.581 1.00 15.41 93 TRP B O 1
ATOM 1673 N N . HIS B 1 94 ? -38.226 4.542 2.301 1.00 23.50 94 HIS B N 1
ATOM 1674 C CA . HIS B 1 94 ? -38.399 4.076 3.672 1.00 19.65 94 HIS B CA 1
ATOM 1675 C C . HIS B 1 94 ? -37.676 2.744 3.845 1.00 20.42 94 HIS B C 1
ATOM 1676 O O . HIS B 1 94 ? -36.979 2.538 4.831 1.00 17.10 94 HIS B O 1
ATOM 1683 N N . ASP B 1 95 ? -37.828 1.854 2.868 1.00 21.13 95 ASP B N 1
ATOM 1684 C CA . ASP B 1 95 ? -37.128 0.575 2.888 1.00 22.91 95 ASP B CA 1
ATOM 1685 C C . ASP B 1 95 ? -35.606 0.739 3.036 1.00 23.12 95 ASP B C 1
ATOM 1686 O O . ASP B 1 95 ? -34.984 0.041 3.840 1.00 18.23 95 ASP B O 1
ATOM 1691 N N . LEU B 1 96 ? -35.008 1.650 2.267 1.00 20.97 96 LEU B N 1
ATOM 1692 C CA . LEU B 1 96 ? -33.548 1.848 2.344 1.00 18.70 96 LEU B CA 1
ATOM 1693 C C . LEU B 1 96 ? -33.116 2.361 3.717 1.00 14.91 96 LEU B C 1
ATOM 1694 O O . LEU B 1 96 ? -32.106 1.912 4.264 1.00 20.49 96 LEU B O 1
ATOM 1699 N N . ALA B 1 97 ? -33.873 3.309 4.263 1.00 22.03 97 ALA B N 1
ATOM 1700 C CA . ALA B 1 97 ? -33.569 3.877 5.579 1.00 16.92 97 ALA B CA 1
ATOM 1701 C C . ALA B 1 97 ? -33.587 2.780 6.638 1.00 20.49 97 ALA B C 1
ATOM 1702 O O . ALA B 1 97 ? -32.698 2.713 7.483 1.00 20.50 97 ALA B O 1
ATOM 1704 N N . LYS B 1 98 ? -34.592 1.910 6.588 1.00 22.43 98 LYS B N 1
ATOM 1705 C CA . LYS B 1 98 ? -34.641 0.753 7.492 1.00 18.69 98 LYS B CA 1
ATOM 1706 C C . LYS B 1 98 ? -33.394 -0.119 7.370 1.00 21.21 98 LYS B C 1
ATOM 1707 O O . LYS B 1 98 ? -32.781 -0.470 8.376 1.00 24.31 98 LYS B O 1
ATOM 1712 N N . GLN B 1 99 ? -33.028 -0.487 6.142 1.00 20.36 99 GLN B N 1
ATOM 1713 C CA . GLN B 1 99 ? -31.851 -1.339 5.925 1.00 18.93 99 GLN B CA 1
ATOM 1714 C C . GLN B 1 99 ? -30.574 -0.726 6.533 1.00 23.96 99 GLN B C 1
ATOM 1715 O O . GLN B 1 99 ? -29.829 -1.396 7.252 1.00 24.37 99 GLN B O 1
ATOM 1718 N N . LEU B 1 100 ? -30.327 0.551 6.251 1.00 18.53 100 LEU B N 1
ATOM 1719 C CA . LEU B 1 100 ? -29.156 1.232 6.796 1.00 19.85 100 LEU B CA 1
ATOM 1720 C C . LEU B 1 100 ? -29.252 1.393 8.313 1.00 17.66 100 LEU B C 1
ATOM 1721 O O . LEU B 1 100 ? -28.241 1.360 9.012 1.00 17.85 100 LEU B O 1
ATOM 1726 N N . LYS B 1 101 ? -30.468 1.565 8.825 1.00 18.82 101 LYS B N 1
ATOM 1727 C CA . LYS B 1 101 ? -30.666 1.588 10.277 1.00 17.63 101 LYS B CA 1
ATOM 1728 C C . LYS B 1 101 ? -30.202 0.271 10.901 1.00 27.18 101 LYS B C 1
ATOM 1729 O O . LYS B 1 101 ? -29.561 0.237 11.967 1.00 25.69 101 LYS B O 1
ATOM 1732 N N . LYS B 1 102 ? -30.525 -0.813 10.211 1.00 21.72 102 LYS B N 1
ATOM 1733 C CA . LYS B 1 102 ? -30.171 -2.150 10.653 1.00 22.23 102 LYS B CA 1
ATOM 1734 C C . LYS B 1 102 ? -28.672 -2.443 10.484 1.00 27.72 102 LYS B C 1
ATOM 1735 O O . LYS B 1 102 ? -28.114 -3.250 11.219 1.00 24.10 102 LYS B O 1
ATOM 1738 N N . ARG B 1 103 ? -28.012 -1.782 9.537 1.00 17.46 103 ARG B N 1
ATOM 1739 C CA . ARG B 1 103 ? -26.645 -2.171 9.17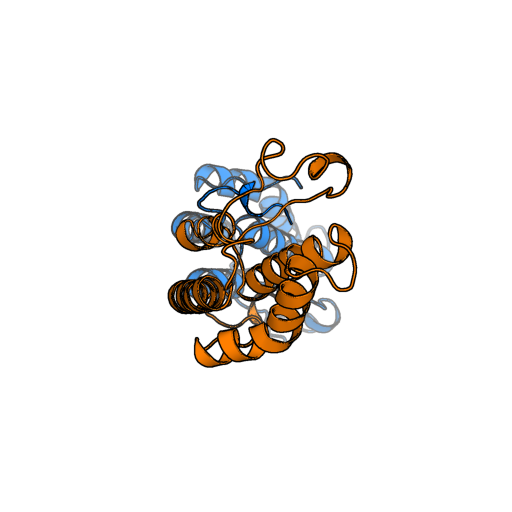6 1.00 20.44 103 ARG B CA 1
ATOM 1740 C C . ARG B 1 103 ? -25.511 -1.245 9.608 1.00 18.67 103 ARG B C 1
ATOM 1741 O O . ARG B 1 103 ? -24.345 -1.658 9.565 1.00 21.31 103 ARG B O 1
ATOM 1749 N N . TYR B 1 104 ? -25.812 -0.007 9.993 1.00 18.75 104 TYR B N 1
ATOM 1750 C CA . TYR B 1 104 ? -24.734 0.985 10.086 1.00 22.08 104 TYR B CA 1
ATOM 1751 C C . TYR B 1 104 ? -23.695 0.605 11.140 1.00 20.01 104 TYR B C 1
ATOM 1752 O O . TYR B 1 104 ? -22.513 0.880 10.955 1.00 22.62 104 TYR B O 1
ATOM 1761 N N . LEU B 1 105 ? -24.123 -0.037 12.230 1.00 29.28 105 LEU B N 1
ATOM 1762 C CA . LEU B 1 105 ? -23.177 -0.465 13.272 1.00 28.03 105 LEU B CA 1
ATOM 1763 C C . LEU B 1 105 ? -22.119 -1.404 12.713 1.00 25.74 105 LEU B C 1
ATOM 1764 O O . LEU B 1 105 ? -20.946 -1.283 13.066 1.00 28.29 105 LEU B O 1
ATOM 1769 N N . THR B 1 106 ? -22.514 -2.336 11.842 1.00 16.09 106 THR B N 1
ATOM 1770 C CA . THR B 1 106 ? -21.515 -3.149 11.145 1.00 22.42 106 THR B CA 1
ATOM 1771 C C . THR B 1 106 ? -20.531 -2.293 10.337 1.00 21.13 106 THR B C 1
ATOM 1772 O O . THR B 1 106 ? -19.325 -2.515 10.381 1.00 20.20 106 THR B O 1
ATOM 1776 N N . LEU B 1 107 ? -21.042 -1.316 9.595 1.00 16.81 107 LEU B N 1
ATOM 1777 C CA . LEU B 1 107 ? -20.169 -0.493 8.762 1.00 22.07 107 LEU B CA 1
ATOM 1778 C C . LEU B 1 107 ? -19.185 0.272 9.630 1.00 23.15 107 LEU B C 1
ATOM 1779 O O . LEU B 1 107 ? -18.028 0.508 9.247 1.00 20.29 107 LEU B O 1
ATOM 1784 N N . ALA B 1 108 ? -19.666 0.674 10.801 1.00 19.29 108 ALA B N 1
ATOM 1785 C CA . ALA B 1 108 ? -18.839 1.399 11.751 1.00 17.11 108 ALA B CA 1
ATOM 1786 C C . ALA B 1 108 ? -17.751 0.483 12.284 1.00 14.60 108 ALA B C 1
ATOM 1787 O O . ALA B 1 108 ? -16.569 0.834 12.300 1.00 16.38 108 ALA B O 1
ATOM 1789 N N . GLN B 1 109 ? -18.176 -0.690 12.732 1.00 17.37 109 GLN B N 1
ATOM 1790 C CA . GLN B 1 109 ? -17.256 -1.730 13.175 1.00 27.01 109 GLN B CA 1
ATOM 1791 C C . GLN B 1 109 ? -16.182 -2.037 12.147 1.00 19.38 109 GLN B C 1
ATOM 1792 O O . GLN B 1 109 ? -15.012 -2.132 12.476 1.00 20.85 109 GLN B O 1
ATOM 1798 N N . GLU B 1 110 ? -16.593 -2.200 10.900 1.00 17.03 110 GLU B N 1
ATOM 1799 C CA . GLU B 1 110 ? -15.667 -2.497 9.820 1.00 20.93 110 GLU B CA 1
ATOM 1800 C C . GLU B 1 110 ? -14.667 -1.368 9.590 1.00 32.93 110 GLU B C 1
ATOM 1801 O O . GLU B 1 110 ? -13.584 -1.596 9.052 1.00 32.22 110 GLU B O 1
ATOM 1807 N N . SER B 1 111 ? -15.038 -0.154 9.988 1.00 20.30 111 SER B N 1
ATOM 1808 C CA . SER B 1 111 ? -14.180 1.016 9.814 1.00 19.86 111 SER B CA 1
ATOM 1809 C C . SER B 1 111 ? -13.327 1.254 11.049 1.00 23.94 111 SER B C 1
ATOM 1810 O O . SER B 1 111 ? -12.645 2.278 11.161 1.00 24.70 111 SER B O 1
ATOM 1813 N N . GLY B 1 112 ? -13.396 0.313 11.983 1.00 21.32 112 GLY B N 1
ATOM 1814 C CA . GLY B 1 112 ? -12.669 0.409 13.236 1.00 24.56 112 GLY B CA 1
ATOM 1815 C C . GLY B 1 112 ? -13.305 1.269 14.316 1.00 35.25 112 GLY B C 1
ATOM 1816 O O . GLY B 1 112 ? -12.610 1.687 15.241 1.00 35.57 112 GLY B O 1
ATOM 1817 N N . LEU B 1 113 ? -14.609 1.537 14.217 1.00 27.57 113 LEU B N 1
ATOM 1818 C CA . LEU B 1 113 ? -15.298 2.388 15.198 1.00 26.84 113 LEU B CA 1
ATOM 1819 C C . LEU B 1 113 ? -16.060 1.566 16.243 1.00 28.87 113 LEU B C 1
ATOM 1820 O O . LEU B 1 113 ? -16.483 0.449 15.963 1.00 30.50 113 LEU B O 1
ATOM 1825 N N . SER B 1 114 ? -16.228 2.124 17.444 1.00 29.79 114 SER B N 1
ATOM 1826 C CA . SER B 1 114 ? -16.855 1.392 18.549 1.00 41.89 114 SER B CA 1
ATOM 1827 C C . SER B 1 114 ? -18.117 2.055 19.106 1.00 51.94 114 SER B C 1
ATOM 1828 O O . SER B 1 114 ? -19.051 1.360 19.510 1.00 75.05 114 SER B O 1
ATOM 1830 N N . PHE B 1 115 ? -18.141 3.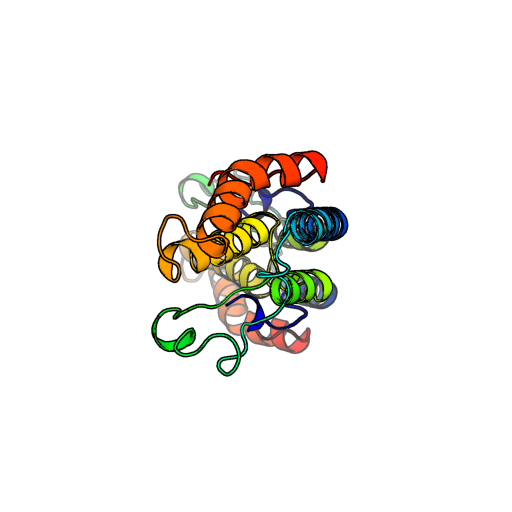386 19.135 1.00 46.94 115 PHE B N 1
ATOM 1831 C CA . PHE B 1 115 ? -19.303 4.143 19.626 1.00 56.41 115 PHE B CA 1
ATOM 1832 C C . PHE B 1 115 ? -19.597 3.835 21.096 1.00 57.96 115 PHE B C 1
ATOM 1833 O O . PHE B 1 115 ? -20.172 4.659 21.812 1.00 56.31 115 PHE B O 1
#

Organism: Leishmania donovani (NCBI:txid5661)

CATH classification: 1.20.920.10

B-factor: mean 23.93, std 7.47, range [10.67, 75.05]

Sequence (232 aa):
MDVSKRPREEFHKEQCLSFVKKLWAADTLAMFHYPVSATEVPGYYDVVDTPMDLSTIRKNIEQGKYRTDTEVENDVVLMLSSNALDFNEKGSQWHDLAKQLKKRYLTLAQESGLSFDADDVSKRPREEFHKEQCLSFVKKLWAADTLAMFHYPVSATEVPGYYDVVDTPMDLSTIRRKNIEQGKYRTDTEVENDVVLMLSSNALDFNEKGSQWHDLAKQLKKRYLTLAQESGLSF

Radius of gyration: 23.47 Å; Cα contacts (8 Å, |Δi|>4): 275; chains: 2; bounding box: 48×41×62 Å

Nearest PDB structures (foldseek):
  5c4q-assembly1_A  TM=1.007E+00  e=2.502E-18  Leishmania donovani BPK282A1
  5czg-assembly1_A  TM=9.343E-01  e=1.046E-11  Trypanosoma brucei gambiense DAL972
  6np7-assembly1_A  TM=9.747E-01  e=5.053E-11  Trypanosoma cruzi
  4pkl-assembly2_B  TM=9.767E-01  e=5.981E-11  Trypanosoma brucei brucei TREU927
  3rcw-assembly2_B  TM=8.800E-01  e=6.076E-07  Homo sapiens